Protein AF-A0A819IWT5-F1 (afdb_monomer_lite)

Foldseek 3Di:
DVVPPPDPVVVVLVVVLVVLLVCLLVVNDDLVVLLVVLLVCQVPLVNNLSSLVSNLVRDALVSNLVSLLVNLLVDARDPSNLVNLLVRNQVRCLPPDLVVVVVSLVVLVVSLVVHDPVRQLSSLVSQLSNLLSNLVNQCPPPVRVPPDDLVSLVVSLVSNCVSDPPSDPVDPSNVVSVCVNVPD

Secondary structure (DSSP, 8-state):
--TT----HHHHHHHHHHHHHHHHHTT-S-HHHHHHHHHHHTT-HHHHHHHHHHHHHHS-HHHHHHHHHHHHHSS---HHHHHHHHHHHHHHHTT--HHHHHHHHHHHHHHHHHS-TTTHHHHHHHHHHHHHHHHHHHHH-TTTTT---HHHHHHHHHHHHHH-TT----SHHHHHHHHHHH--

Organism: NCBI:txid433720

pLDDT: mean 85.42, std 13.1, range [42.56, 98.0]

Sequence (184 aa):
MLSKLNLDHKSFFDCYQGLFTEKIKQKFYEFPHIARLLRSLGSRDDLFGAYFSAYSAYTSPNEVWNMFLYLSSIGDLNEIMQKHLILILPPRIDRISTEDFKQYTKLAKDHLTQISDEKRPPVLKILETVLYAFLNKQLHDDQYSYKFTESDLKEFLNTSLEFSASCTLENSSYLLIIRHLLFK

Structure (mmCIF, N/CA/C/O backbone):
data_AF-A0A819IWT5-F1
#
_entry.id   AF-A0A819IWT5-F1
#
loop_
_atom_site.group_PDB
_atom_site.id
_atom_site.type_symbol
_atom_site.label_atom_id
_atom_site.label_alt_id
_atom_site.label_comp_id
_atom_site.label_asym_id
_atom_site.label_entity_id
_atom_site.label_seq_id
_atom_site.pdbx_PDB_ins_code
_atom_site.Cartn_x
_atom_site.Cartn_y
_atom_site.Cartn_z
_atom_site.occupancy
_atom_site.B_iso_or_equiv
_atom_site.auth_seq_id
_atom_site.auth_comp_id
_atom_site.auth_asym_id
_atom_site.auth_atom_id
_atom_site.pdbx_PDB_model_num
ATOM 1 N N . MET A 1 1 ? 33.290 3.537 -26.396 1.00 42.56 1 MET A N 1
ATOM 2 C CA . MET A 1 1 ? 32.479 4.284 -27.388 1.00 42.56 1 MET A CA 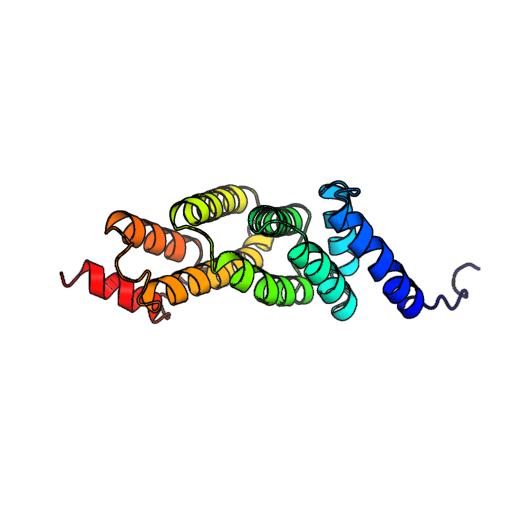1
ATOM 3 C C . MET A 1 1 ? 30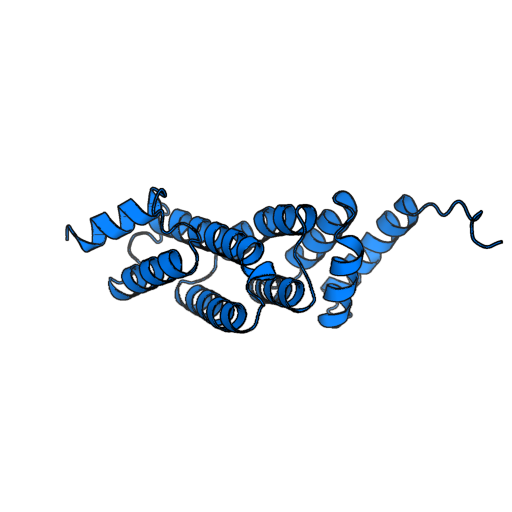.965 4.010 -27.287 1.00 42.56 1 MET A C 1
ATOM 5 O O . MET A 1 1 ? 30.248 4.322 -28.223 1.00 42.56 1 MET A O 1
ATOM 9 N N . LEU A 1 2 ? 30.438 3.514 -26.156 1.00 43.88 2 LEU A N 1
ATOM 10 C CA . LEU A 1 2 ? 28.984 3.325 -25.961 1.00 43.88 2 LEU A CA 1
ATOM 11 C C . LEU A 1 2 ? 28.260 4.588 -25.445 1.00 43.88 2 LEU A C 1
ATOM 13 O O . LEU A 1 2 ? 27.039 4.649 -25.459 1.00 43.88 2 LEU A O 1
ATOM 17 N N . SER A 1 3 ? 29.002 5.624 -25.044 1.00 51.28 3 SER A N 1
ATOM 18 C CA . SER A 1 3 ? 28.492 6.877 -24.461 1.00 51.28 3 SER A CA 1
ATOM 19 C C . SER A 1 3 ? 27.905 7.881 -25.469 1.00 51.28 3 SER A C 1
ATOM 21 O O . SER A 1 3 ? 27.656 9.027 -25.110 1.00 51.28 3 SER A O 1
ATOM 23 N N . LYS A 1 4 ? 27.710 7.482 -26.733 1.00 52.09 4 LYS A N 1
ATOM 24 C CA . LYS A 1 4 ? 27.197 8.343 -27.820 1.00 52.09 4 LYS A CA 1
ATOM 25 C C . LYS A 1 4 ? 25.984 7.769 -28.558 1.00 52.09 4 LYS A C 1
ATOM 27 O O . LYS A 1 4 ? 25.609 8.292 -29.602 1.00 52.09 4 LYS A O 1
ATOM 32 N N . LEU A 1 5 ? 25.357 6.715 -28.041 1.00 59.03 5 LEU A N 1
ATOM 33 C CA . LEU A 1 5 ? 24.026 6.347 -28.512 1.00 59.03 5 LEU A CA 1
ATOM 34 C C . LEU A 1 5 ? 23.036 7.298 -27.842 1.00 59.03 5 LEU A C 1
ATOM 36 O O . LEU A 1 5 ? 22.797 7.203 -26.641 1.00 59.03 5 LEU A O 1
ATOM 40 N N . ASN A 1 6 ? 22.513 8.249 -28.615 1.00 65.69 6 ASN A N 1
ATOM 41 C CA . ASN A 1 6 ? 21.418 9.113 -28.188 1.00 65.69 6 ASN A CA 1
ATOM 42 C C . ASN A 1 6 ? 20.139 8.259 -28.160 1.00 65.69 6 ASN A C 1
ATOM 44 O O . ASN A 1 6 ? 19.361 8.251 -29.111 1.00 65.69 6 ASN A O 1
ATOM 48 N N . LEU A 1 7 ? 20.017 7.415 -27.134 1.00 71.75 7 LEU A N 1
ATOM 49 C CA . LEU A 1 7 ? 18.891 6.509 -26.967 1.00 71.75 7 LEU A CA 1
ATOM 50 C C . LEU A 1 7 ? 17.684 7.327 -26.522 1.00 71.75 7 LEU A C 1
ATOM 52 O O . LEU A 1 7 ? 17.698 7.951 -25.460 1.00 71.75 7 LEU A O 1
ATOM 56 N N . ASP A 1 8 ? 16.633 7.304 -27.335 1.00 83.25 8 ASP A N 1
ATOM 57 C CA . ASP A 1 8 ? 15.349 7.888 -26.973 1.00 83.25 8 ASP A CA 1
ATOM 58 C C . ASP A 1 8 ? 14.655 7.002 -25.929 1.00 83.25 8 ASP A C 1
ATOM 60 O O . ASP A 1 8 ? 13.820 6.143 -26.225 1.00 83.25 8 ASP A O 1
ATOM 64 N N . HIS A 1 9 ? 15.066 7.185 -24.675 1.00 81.00 9 HIS A N 1
ATOM 65 C CA . HIS A 1 9 ? 14.536 6.446 -23.537 1.00 81.00 9 HIS A CA 1
ATOM 66 C C . HIS A 1 9 ? 13.039 6.674 -23.351 1.00 81.00 9 HIS A C 1
ATOM 68 O O . HIS A 1 9 ? 12.338 5.749 -22.952 1.00 81.00 9 HIS A O 1
ATOM 74 N N . LYS A 1 10 ? 12.549 7.880 -23.651 1.00 81.94 10 LYS A N 1
ATOM 75 C CA . LYS A 1 10 ? 11.139 8.213 -23.484 1.00 81.94 10 LYS A CA 1
ATOM 76 C C . LYS A 1 10 ? 10.290 7.388 -24.444 1.00 81.94 10 LYS A C 1
ATOM 78 O O . LYS A 1 10 ? 9.446 6.624 -23.991 1.00 81.94 10 LYS A O 1
ATOM 83 N N . SER A 1 11 ? 10.603 7.437 -25.739 1.00 84.00 11 SER A N 1
ATOM 84 C CA . SER A 1 11 ? 9.878 6.654 -26.744 1.00 84.00 11 SER A CA 1
ATOM 85 C C . SER A 1 11 ? 9.969 5.147 -26.486 1.00 84.00 11 SER A C 1
ATOM 87 O O . SER A 1 11 ? 8.997 4.428 -26.712 1.00 84.00 11 SER A O 1
ATOM 89 N N . PHE A 1 12 ? 11.101 4.654 -25.966 1.00 87.94 12 PHE A N 1
ATOM 90 C CA . PHE A 1 12 ? 11.225 3.251 -25.564 1.00 87.94 12 PHE A CA 1
ATOM 91 C C . PHE A 1 12 ? 10.241 2.880 -24.448 1.00 87.94 12 PHE A C 1
ATOM 93 O O . PHE A 1 12 ? 9.521 1.890 -24.583 1.00 87.94 12 PHE A O 1
ATOM 100 N N . PHE A 1 13 ? 10.201 3.648 -23.355 1.00 88.44 13 PHE A N 1
ATOM 101 C CA . PHE A 1 13 ? 9.322 3.342 -22.225 1.00 88.44 13 PHE A CA 1
ATOM 102 C C . PHE A 1 13 ? 7.847 3.560 -22.565 1.00 88.44 13 PHE A C 1
ATOM 104 O O . PHE A 1 13 ? 7.030 2.728 -22.186 1.00 88.44 13 PHE A O 1
ATOM 111 N N . ASP A 1 14 ? 7.513 4.576 -23.360 1.00 84.69 14 ASP A N 1
ATOM 112 C CA . ASP A 1 14 ? 6.143 4.795 -23.836 1.00 84.69 14 ASP A CA 1
ATOM 113 C C . ASP A 1 14 ? 5.652 3.587 -24.662 1.00 84.69 14 ASP A C 1
ATOM 115 O O . ASP A 1 14 ? 4.564 3.057 -24.425 1.00 84.69 14 ASP A O 1
ATOM 119 N N . CYS A 1 15 ? 6.487 3.063 -25.571 1.00 85.62 15 CYS A N 1
ATOM 120 C CA . CYS A 1 15 ? 6.174 1.841 -26.322 1.00 85.62 15 CYS A CA 1
ATOM 121 C C . CYS A 1 15 ? 6.106 0.601 -25.415 1.00 85.62 15 CYS A C 1
ATOM 123 O O . CYS A 1 15 ? 5.199 -0.228 -25.533 1.00 85.62 15 CYS A O 1
ATOM 125 N N . TYR A 1 16 ? 7.069 0.453 -24.501 1.00 90.00 16 TYR A N 1
ATOM 126 C CA . TYR A 1 16 ? 7.159 -0.713 -23.625 1.00 90.00 16 TYR A CA 1
ATOM 127 C C . TYR A 1 16 ? 6.026 -0.755 -22.595 1.00 90.00 16 TYR A C 1
ATOM 129 O O . TYR A 1 16 ? 5.627 -1.840 -22.178 1.00 90.00 16 TYR A O 1
ATOM 137 N N . GLN A 1 17 ? 5.470 0.389 -22.190 1.00 88.75 17 GLN A N 1
ATOM 138 C CA . GLN A 1 17 ? 4.370 0.461 -21.227 1.00 88.75 17 GLN A CA 1
ATOM 139 C C . GLN A 1 17 ? 3.128 -0.297 -21.716 1.00 88.75 17 GLN A C 1
ATOM 141 O O . GLN A 1 17 ? 2.467 -0.967 -20.914 1.00 88.75 17 GLN A O 1
ATOM 146 N N . GLY A 1 18 ? 2.831 -0.242 -23.020 1.00 88.88 18 GLY A N 1
ATOM 147 C CA . GLY A 1 18 ? 1.740 -1.008 -23.629 1.00 88.88 18 GLY A CA 1
ATOM 148 C C . GLY A 1 18 ? 1.943 -2.513 -23.452 1.00 88.88 18 GLY A C 1
ATOM 149 O O . GLY A 1 18 ? 1.098 -3.192 -22.866 1.00 88.88 18 GLY A O 1
ATOM 150 N N . LEU A 1 19 ? 3.117 -3.012 -23.851 1.00 91.50 19 LEU A N 1
ATOM 151 C CA . LEU A 1 19 ? 3.481 -4.422 -23.695 1.00 91.50 19 LEU A CA 1
ATOM 152 C C . LEU A 1 19 ? 3.492 -4.848 -22.222 1.00 91.50 19 LEU A C 1
ATOM 154 O O . LEU A 1 19 ? 2.943 -5.891 -21.875 1.00 91.50 19 LEU A O 1
ATOM 158 N N . PHE A 1 20 ? 4.077 -4.033 -21.342 1.00 93.81 20 PHE A N 1
ATOM 159 C CA . PHE A 1 20 ? 4.090 -4.286 -19.904 1.00 93.81 20 PHE A CA 1
ATOM 160 C C . PHE A 1 20 ? 2.667 -4.457 -19.368 1.00 93.81 20 PHE A C 1
ATOM 162 O O . PHE A 1 20 ? 2.370 -5.443 -18.697 1.00 93.81 20 PHE A O 1
ATOM 169 N N . THR A 1 21 ? 1.768 -3.542 -19.727 1.00 93.00 21 THR A N 1
ATOM 170 C CA . THR A 1 21 ? 0.365 -3.568 -19.309 1.00 93.00 21 THR A CA 1
ATOM 171 C C . THR A 1 21 ? -0.349 -4.839 -19.767 1.00 93.00 21 THR A C 1
ATOM 173 O O . THR A 1 21 ? -1.036 -5.487 -18.974 1.00 93.00 21 THR A O 1
ATOM 176 N N . GLU A 1 22 ? -0.177 -5.234 -21.028 1.00 93.94 22 GLU A N 1
ATOM 177 C CA . GLU A 1 22 ? -0.739 -6.482 -21.554 1.00 93.94 22 GLU A CA 1
ATOM 178 C C . GLU A 1 22 ? -0.211 -7.710 -20.809 1.00 93.94 22 GLU A C 1
ATOM 180 O O . GLU A 1 22 ? -0.969 -8.621 -20.471 1.00 93.94 22 GLU A O 1
ATOM 185 N N . LYS A 1 23 ? 1.087 -7.726 -20.504 1.00 93.00 23 LYS A N 1
ATOM 186 C CA . LYS A 1 23 ? 1.740 -8.848 -19.828 1.00 93.00 23 LYS A CA 1
ATOM 187 C C . LYS A 1 23 ? 1.382 -8.944 -18.346 1.00 93.00 23 LYS A C 1
ATOM 189 O O . LYS A 1 23 ? 1.254 -10.061 -17.845 1.00 93.00 23 LYS A O 1
ATOM 194 N N 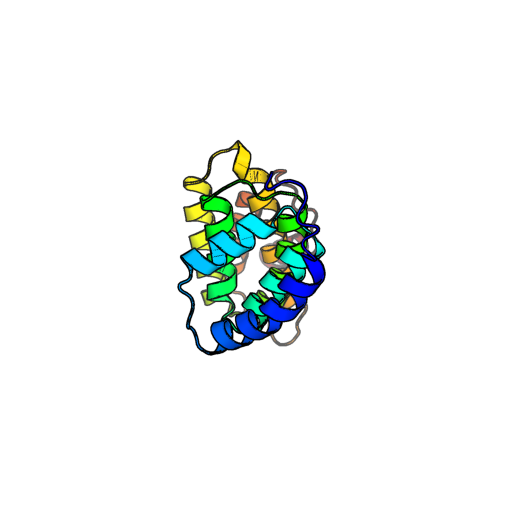. ILE A 1 24 ? 1.127 -7.822 -17.666 1.00 94.19 24 ILE A N 1
ATOM 195 C CA . ILE A 1 24 ? 0.542 -7.823 -16.316 1.00 94.19 24 ILE A CA 1
ATOM 196 C C . ILE A 1 24 ? -0.855 -8.451 -16.336 1.00 94.19 24 ILE A C 1
ATOM 198 O O . ILE A 1 24 ? -1.121 -9.346 -15.538 1.00 94.19 24 ILE A O 1
ATOM 202 N N . LYS A 1 25 ? -1.723 -8.064 -17.283 1.00 92.56 25 LYS A N 1
ATOM 203 C CA . LYS A 1 25 ? -3.065 -8.668 -17.429 1.00 92.56 25 LYS A CA 1
ATOM 204 C C . LYS A 1 25 ? -3.004 -10.181 -17.641 1.00 92.56 25 LYS A C 1
ATOM 206 O O . LYS A 1 25 ? -3.841 -10.913 -17.124 1.00 92.56 25 LYS A O 1
ATOM 211 N N . GLN A 1 26 ? -2.005 -10.645 -18.390 1.00 93.88 26 GLN A N 1
ATOM 212 C CA . GLN A 1 26 ? -1.763 -12.065 -18.662 1.00 93.88 26 GLN A CA 1
ATOM 213 C C . GLN A 1 26 ? -1.074 -12.805 -17.503 1.00 93.88 26 GLN A C 1
ATOM 215 O O . GLN A 1 26 ? -0.809 -13.996 -17.640 1.00 93.88 26 GLN A O 1
ATOM 220 N N . LYS A 1 27 ? -0.753 -12.126 -16.388 1.00 89.81 27 LYS A N 1
ATOM 221 C CA . LYS A 1 27 ? 0.054 -12.662 -15.275 1.00 89.81 27 LYS A CA 1
ATOM 222 C C . LYS A 1 27 ? 1.365 -13.304 -15.747 1.00 89.81 27 LYS A C 1
ATOM 224 O O . LYS A 1 27 ? 1.818 -14.303 -15.201 1.00 89.81 27 LYS A O 1
ATOM 229 N N . PHE A 1 28 ? 1.956 -12.735 -16.796 1.00 93.75 28 PHE A N 1
ATOM 230 C CA . PHE A 1 28 ? 3.138 -13.296 -17.444 1.00 93.75 28 PHE A CA 1
ATOM 231 C C . PHE A 1 28 ? 4.413 -13.061 -16.628 1.00 93.75 28 PHE A C 1
ATOM 233 O O . PHE A 1 28 ? 5.308 -13.901 -16.612 1.00 93.75 28 PHE A O 1
ATOM 240 N N . TYR A 1 29 ? 4.518 -11.905 -15.970 1.00 90.19 29 TYR A N 1
ATOM 241 C CA . TYR A 1 29 ? 5.681 -11.579 -15.154 1.00 90.19 29 TYR A CA 1
ATOM 242 C C . TYR A 1 29 ? 5.536 -12.125 -13.740 1.00 90.19 29 TYR A C 1
ATOM 244 O O . TYR A 1 29 ? 4.506 -11.950 -13.092 1.00 90.19 29 TYR A O 1
ATOM 252 N N . GLU A 1 30 ? 6.621 -12.695 -13.230 1.00 92.88 30 GLU A N 1
ATOM 253 C CA . GLU A 1 30 ? 6.724 -13.011 -11.812 1.00 92.88 30 GLU A CA 1
ATOM 254 C C . GLU A 1 30 ? 6.839 -11.733 -10.974 1.00 92.88 30 GLU A C 1
ATOM 256 O O . GLU A 1 30 ? 7.466 -10.742 -11.367 1.00 92.88 30 GLU A O 1
ATOM 261 N N . PHE A 1 31 ? 6.282 -11.790 -9.769 1.00 93.31 31 PHE A N 1
ATOM 262 C CA . PHE A 1 31 ? 6.243 -10.677 -8.829 1.00 93.31 31 PHE A CA 1
ATOM 263 C C . PHE A 1 31 ? 7.625 -10.029 -8.558 1.00 93.31 31 PHE A C 1
ATOM 265 O O . PHE A 1 31 ? 7.728 -8.802 -8.668 1.00 93.31 31 PHE A O 1
ATOM 272 N N . PRO A 1 32 ? 8.725 -10.781 -8.316 1.00 94.94 32 PRO A N 1
ATOM 273 C CA . PRO A 1 32 ? 10.043 -10.179 -8.097 1.00 94.94 32 PRO A CA 1
ATOM 274 C C . PRO A 1 32 ? 10.590 -9.422 -9.316 1.00 94.94 32 PRO A C 1
ATOM 276 O O . PRO A 1 32 ? 11.340 -8.458 -9.152 1.00 94.94 32 PRO A O 1
ATOM 279 N N . HIS A 1 33 ? 10.230 -9.830 -10.538 1.00 94.25 33 HIS A N 1
ATOM 280 C CA . HIS A 1 33 ? 10.665 -9.147 -11.760 1.00 94.25 33 HIS A CA 1
ATOM 281 C C . HIS A 1 33 ? 10.012 -7.772 -11.889 1.00 94.25 33 HIS A C 1
ATOM 283 O O . HIS A 1 33 ? 10.691 -6.794 -12.208 1.00 94.25 33 HIS A O 1
ATOM 289 N N . ILE A 1 34 ? 8.723 -7.679 -11.563 1.00 95.94 34 ILE A N 1
ATOM 290 C CA . ILE A 1 34 ? 7.991 -6.409 -11.539 1.00 95.94 34 ILE A CA 1
ATOM 291 C C . ILE A 1 34 ? 8.587 -5.485 -10.475 1.00 95.94 34 ILE A C 1
ATOM 293 O O . ILE A 1 34 ? 8.879 -4.326 -10.762 1.00 95.94 34 ILE A O 1
ATOM 297 N N . ALA A 1 35 ? 8.843 -6.005 -9.273 1.00 96.19 35 ALA A N 1
ATOM 298 C CA . ALA A 1 35 ? 9.433 -5.225 -8.193 1.00 96.19 35 ALA A CA 1
ATOM 299 C C . ALA A 1 35 ? 10.807 -4.647 -8.564 1.00 96.19 35 ALA A C 1
ATOM 301 O O . ALA A 1 35 ? 11.068 -3.469 -8.324 1.00 96.19 35 ALA A O 1
ATOM 302 N N . ARG A 1 36 ? 11.681 -5.445 -9.194 1.00 95.00 36 ARG A N 1
ATOM 303 C CA . ARG A 1 36 ? 12.994 -4.977 -9.670 1.00 95.00 36 ARG A CA 1
ATOM 304 C C . ARG A 1 36 ? 12.864 -3.888 -10.733 1.00 95.00 36 ARG A C 1
ATOM 306 O O . ARG A 1 36 ? 13.605 -2.908 -10.675 1.00 95.00 36 ARG A O 1
ATOM 313 N N . LEU A 1 37 ? 11.917 -4.030 -11.665 1.00 94.75 37 LEU A N 1
ATOM 314 C CA . LEU A 1 37 ? 11.636 -2.993 -12.657 1.00 94.75 37 LEU A CA 1
ATOM 315 C C . LEU A 1 37 ? 11.197 -1.698 -11.967 1.00 94.75 37 LEU A C 1
ATOM 317 O O . LEU A 1 37 ? 11.848 -0.672 -12.148 1.00 94.75 37 LEU A O 1
ATOM 321 N N . LEU A 1 38 ? 10.166 -1.750 -11.120 1.00 96.25 38 LEU A N 1
ATOM 322 C CA . LEU A 1 38 ? 9.675 -0.586 -10.375 1.00 96.25 38 LEU A CA 1
ATOM 323 C C . LEU A 1 38 ? 10.791 0.071 -9.556 1.00 96.25 38 LEU A C 1
ATOM 325 O O . LEU A 1 38 ? 10.946 1.287 -9.583 1.00 96.25 38 LEU A O 1
ATOM 329 N N . ARG A 1 39 ? 11.638 -0.728 -8.901 1.00 94.88 39 ARG A N 1
ATOM 330 C CA . ARG A 1 39 ? 12.808 -0.238 -8.165 1.00 94.88 39 ARG A CA 1
ATOM 331 C C . ARG A 1 39 ? 13.780 0.524 -9.067 1.00 94.88 39 ARG A C 1
ATOM 333 O O . ARG A 1 39 ? 14.218 1.609 -8.699 1.00 94.88 39 ARG A O 1
ATOM 340 N N . SER A 1 40 ? 14.098 -0.017 -10.243 1.00 94.12 40 SER A N 1
ATOM 341 C CA . SER A 1 40 ? 14.999 0.636 -11.205 1.00 94.12 40 SER A CA 1
ATOM 342 C C . SER A 1 40 ? 14.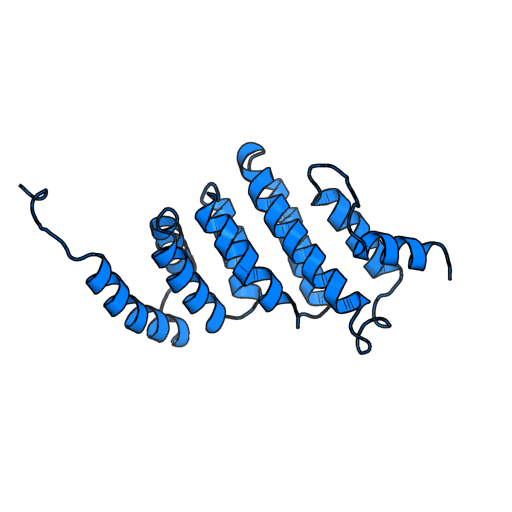437 1.951 -11.757 1.00 94.12 40 SER A C 1
ATOM 344 O O . SER A 1 40 ? 15.200 2.862 -12.070 1.00 94.12 40 SER A O 1
ATOM 346 N N . LEU A 1 41 ? 13.107 2.071 -11.818 1.00 94.12 41 LEU A N 1
ATOM 347 C CA . LEU A 1 41 ? 12.402 3.284 -12.230 1.00 94.12 41 LEU A CA 1
ATOM 348 C C . LEU A 1 41 ? 12.204 4.280 -11.081 1.00 94.12 41 LEU A C 1
ATOM 350 O O . LEU A 1 41 ? 11.786 5.403 -11.332 1.00 94.12 41 LEU A O 1
ATOM 354 N N . GLY A 1 42 ? 12.521 3.915 -9.834 1.00 92.12 42 GLY A N 1
ATOM 355 C CA . GLY A 1 42 ? 12.190 4.697 -8.640 1.00 92.12 42 GLY A CA 1
ATOM 356 C C . GLY A 1 42 ? 12.794 6.104 -8.582 1.00 92.12 42 GLY A C 1
ATOM 357 O O . GLY A 1 42 ? 12.357 6.905 -7.768 1.00 92.12 42 GLY A O 1
ATOM 358 N N . SER A 1 43 ? 13.781 6.439 -9.417 1.00 91.50 43 SER A N 1
ATOM 359 C CA . SER A 1 43 ? 14.346 7.795 -9.537 1.00 91.50 43 SER A CA 1
ATOM 360 C C . SER A 1 43 ? 13.709 8.645 -10.649 1.00 91.50 43 SER A C 1
ATOM 362 O O . SER A 1 43 ? 14.108 9.791 -10.852 1.00 91.50 43 SER A O 1
ATOM 364 N N . ARG A 1 44 ? 12.738 8.096 -11.388 1.00 92.50 44 ARG A N 1
ATOM 365 C CA . ARG A 1 44 ? 12.057 8.719 -12.530 1.00 92.50 44 ARG A CA 1
ATOM 366 C C . ARG A 1 44 ? 10.565 8.845 -12.213 1.00 92.50 44 ARG A C 1
ATOM 368 O O . ARG A 1 44 ? 9.842 7.857 -12.274 1.00 92.50 44 ARG A O 1
ATOM 375 N N . ASP A 1 45 ? 10.127 10.044 -11.830 1.00 92.19 45 ASP A N 1
ATOM 376 C CA . ASP A 1 45 ? 8.766 10.318 -11.326 1.00 92.19 45 ASP A CA 1
ATOM 377 C C . ASP A 1 45 ? 7.664 9.870 -12.297 1.00 92.19 45 ASP A C 1
ATOM 379 O O . ASP A 1 45 ? 6.746 9.144 -11.917 1.00 92.19 45 ASP A O 1
ATOM 383 N N . ASP A 1 46 ? 7.806 10.235 -13.568 1.00 92.00 46 ASP A N 1
ATOM 384 C CA . ASP A 1 46 ? 6.903 9.867 -14.655 1.00 92.00 46 ASP A CA 1
ATOM 385 C C . ASP A 1 46 ? 6.840 8.349 -14.873 1.00 92.00 46 ASP A C 1
ATOM 387 O O . ASP A 1 46 ? 5.754 7.768 -14.906 1.00 92.00 46 ASP A O 1
ATOM 391 N N . LEU A 1 47 ? 7.999 7.692 -14.960 1.00 93.88 47 LEU A N 1
ATOM 392 C CA . LEU A 1 47 ? 8.076 6.259 -15.237 1.00 93.88 47 LEU A CA 1
ATOM 393 C C . LEU A 1 47 ? 7.611 5.415 -14.049 1.00 93.88 47 LEU A C 1
ATOM 395 O O . LEU A 1 47 ? 6.811 4.498 -14.227 1.00 93.88 47 LEU A O 1
ATOM 399 N N . PHE A 1 48 ? 8.062 5.712 -12.829 1.00 95.94 48 PHE A N 1
ATOM 400 C CA . PHE A 1 48 ? 7.606 4.976 -11.650 1.00 95.94 48 PHE A CA 1
ATOM 401 C C . PHE A 1 48 ? 6.087 5.079 -11.504 1.00 95.94 48 PHE A C 1
ATOM 403 O O . PHE A 1 48 ? 5.413 4.057 -11.358 1.00 95.94 48 PHE A O 1
ATOM 410 N N . GLY A 1 49 ? 5.547 6.296 -11.615 1.00 95.38 49 GLY A N 1
ATOM 411 C CA . GLY A 1 49 ? 4.113 6.544 -11.528 1.00 95.38 49 GLY A CA 1
ATOM 412 C C . GLY A 1 49 ? 3.318 5.786 -12.584 1.00 95.38 49 GLY A C 1
ATOM 413 O O . GLY A 1 49 ? 2.357 5.090 -12.250 1.00 95.38 49 GLY A O 1
ATOM 414 N N . ALA A 1 50 ? 3.738 5.861 -13.848 1.00 94.38 50 ALA A N 1
ATOM 415 C CA . ALA A 1 50 ? 3.062 5.204 -14.962 1.00 94.38 50 ALA A CA 1
ATOM 416 C C . ALA A 1 50 ? 3.036 3.672 -14.815 1.00 94.38 50 ALA A C 1
ATOM 418 O O . ALA A 1 50 ? 1.981 3.045 -14.955 1.00 94.38 50 ALA A O 1
ATOM 419 N N . TYR A 1 51 ? 4.177 3.060 -14.486 1.00 96.38 51 TYR A N 1
ATOM 420 C CA . TYR A 1 51 ? 4.292 1.604 -14.376 1.00 96.38 51 TYR A CA 1
ATOM 421 C C . TYR A 1 51 ? 3.633 1.060 -13.109 1.00 96.38 51 TYR A C 1
ATOM 423 O O . TYR A 1 51 ? 2.970 0.022 -13.166 1.00 96.38 51 TYR A O 1
ATOM 431 N N . PHE A 1 52 ? 3.757 1.755 -11.975 1.00 97.00 52 PHE A N 1
ATOM 432 C CA . PHE A 1 52 ? 3.101 1.322 -10.745 1.00 97.00 52 PHE A CA 1
ATOM 433 C C . PHE A 1 52 ? 1.577 1.490 -10.823 1.00 97.00 52 PHE A C 1
ATOM 435 O O . PHE A 1 52 ? 0.843 0.604 -10.383 1.00 97.00 52 PHE A O 1
ATOM 442 N N . SER A 1 53 ? 1.087 2.550 -11.478 1.00 96.00 53 SER A N 1
ATOM 443 C CA . SER A 1 53 ? -0.344 2.715 -11.773 1.00 96.00 53 SER A CA 1
ATOM 444 C C . SER A 1 53 ? -0.871 1.590 -12.662 1.00 96.00 53 SER A C 1
ATOM 446 O O . SER A 1 53 ? -1.911 1.007 -12.360 1.00 96.00 53 SER A O 1
ATOM 448 N N . ALA A 1 54 ? -0.138 1.238 -13.727 1.00 95.06 54 ALA A N 1
ATOM 449 C CA . ALA A 1 54 ? -0.505 0.126 -14.599 1.00 95.06 54 ALA A CA 1
ATOM 450 C C . ALA A 1 54 ? -0.547 -1.202 -13.828 1.00 95.06 54 ALA A C 1
ATOM 452 O O . ALA A 1 54 ? -1.528 -1.934 -13.924 1.00 95.06 54 ALA A O 1
ATOM 453 N N . TYR A 1 55 ? 0.468 -1.491 -13.008 1.00 96.31 55 TYR A N 1
ATOM 454 C CA . TYR A 1 55 ? 0.469 -2.671 -12.141 1.00 96.31 55 TYR A CA 1
ATOM 455 C C . TYR A 1 55 ? -0.752 -2.696 -11.208 1.00 96.31 55 TYR A C 1
ATOM 457 O O . TYR A 1 55 ? -1.474 -3.691 -11.153 1.00 96.31 55 TYR A O 1
ATOM 465 N N . SER A 1 56 ? -1.028 -1.586 -10.521 1.00 96.00 56 SER A N 1
ATOM 466 C CA . SER A 1 56 ? -2.132 -1.473 -9.563 1.00 96.00 56 SER A CA 1
ATOM 467 C C . SER A 1 56 ? -3.514 -1.632 -10.204 1.00 96.00 56 SER A C 1
ATOM 469 O O . SER A 1 56 ? -4.399 -2.270 -9.631 1.00 96.00 56 SER A O 1
ATOM 471 N N . ALA A 1 57 ? -3.701 -1.113 -11.420 1.00 94.69 57 ALA A N 1
ATOM 472 C CA . ALA A 1 57 ? -4.969 -1.192 -12.142 1.00 94.69 57 ALA A CA 1
ATOM 473 C C . ALA A 1 57 ? -5.382 -2.631 -12.498 1.00 94.69 57 ALA A C 1
ATOM 475 O O . ALA A 1 57 ? -6.576 -2.915 -12.599 1.00 94.69 57 ALA A O 1
ATOM 476 N N . TYR A 1 58 ? -4.415 -3.536 -12.674 1.00 94.19 58 TYR A N 1
ATOM 477 C CA . TYR A 1 58 ? -4.652 -4.894 -13.179 1.00 94.19 58 TYR A CA 1
ATOM 478 C C . TYR A 1 58 ? -4.325 -6.006 -12.180 1.00 94.19 58 TYR A C 1
ATOM 480 O O . TYR A 1 58 ? -4.371 -7.181 -12.537 1.00 94.19 58 TYR A O 1
ATOM 488 N N . THR A 1 59 ? -4.027 -5.653 -10.933 1.00 94.12 59 THR A N 1
ATOM 489 C CA . THR A 1 59 ? -3.785 -6.608 -9.844 1.00 94.12 59 THR A CA 1
ATOM 490 C C . THR A 1 59 ? -4.832 -6.462 -8.749 1.00 94.12 59 THR A C 1
ATOM 492 O O . THR A 1 59 ? -5.679 -5.570 -8.791 1.00 94.12 59 THR A O 1
ATOM 495 N N . SER A 1 60 ? -4.837 -7.373 -7.781 1.00 93.75 60 SER A N 1
ATOM 496 C CA . SER A 1 60 ? -5.679 -7.286 -6.585 1.00 93.75 60 SER A CA 1
ATOM 497 C C . SER A 1 60 ? -5.121 -6.269 -5.577 1.00 93.75 60 SER A C 1
ATOM 499 O O . SER A 1 60 ? -3.922 -5.995 -5.580 1.00 93.75 60 SER A O 1
ATOM 501 N N . PRO A 1 61 ? -5.940 -5.703 -4.670 1.00 94.38 61 PRO A N 1
ATOM 502 C CA . PRO A 1 61 ? -5.422 -4.840 -3.607 1.00 94.38 61 PRO A CA 1
ATOM 503 C C . PRO A 1 61 ? -4.330 -5.506 -2.755 1.00 94.38 61 PRO A C 1
ATOM 505 O O . PRO A 1 61 ? -3.361 -4.846 -2.391 1.00 94.38 61 PRO A O 1
ATOM 508 N N . ASN A 1 62 ? -4.438 -6.818 -2.519 1.00 95.19 62 ASN A N 1
ATOM 509 C CA . ASN A 1 62 ? -3.442 -7.599 -1.782 1.00 95.19 62 ASN A CA 1
ATOM 510 C C . ASN A 1 62 ? -2.094 -7.642 -2.516 1.00 95.19 62 ASN A C 1
ATOM 512 O O . ASN A 1 62 ? -1.040 -7.477 -1.913 1.00 95.19 62 ASN A O 1
ATOM 516 N N . GLU A 1 63 ? -2.101 -7.811 -3.838 1.00 95.25 63 GLU A N 1
ATOM 517 C CA . GLU A 1 63 ? -0.877 -7.777 -4.649 1.00 95.25 63 GLU A CA 1
ATOM 518 C C . GLU A 1 63 ? -0.209 -6.395 -4.660 1.00 95.25 63 GLU A C 1
ATOM 520 O O . GLU A 1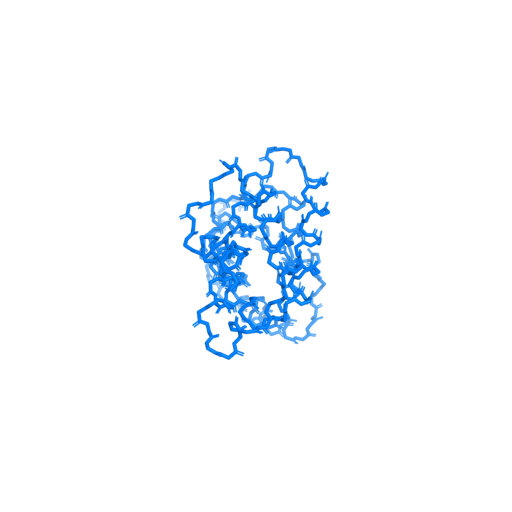 63 ? 1.019 -6.313 -4.712 1.00 95.25 63 GLU A O 1
ATOM 525 N N . VAL A 1 64 ? -0.986 -5.309 -4.589 1.00 96.69 64 VAL A N 1
ATOM 526 C CA . VAL A 1 64 ? -0.443 -3.943 -4.475 1.00 96.69 64 VAL A CA 1
ATOM 527 C C . VAL A 1 64 ? 0.149 -3.707 -3.084 1.00 96.69 64 VAL A C 1
ATOM 529 O O . VAL A 1 64 ? 1.251 -3.169 -2.979 1.00 96.69 64 VAL A O 1
ATOM 532 N N . TRP A 1 65 ? -0.532 -4.169 -2.032 1.00 97.19 65 TRP A N 1
ATOM 533 C CA . TRP A 1 65 ? -0.035 -4.117 -0.655 1.00 97.19 65 TRP A CA 1
ATOM 534 C C . TRP A 1 65 ? 1.279 -4.886 -0.489 1.00 97.19 65 TRP A C 1
ATOM 536 O O . TRP A 1 65 ? 2.270 -4.345 0.000 1.00 97.19 65 TRP A O 1
ATOM 546 N N . ASN A 1 66 ? 1.329 -6.120 -0.991 1.00 96.88 66 ASN A N 1
ATOM 547 C CA . ASN A 1 66 ? 2.540 -6.934 -0.949 1.00 96.88 66 ASN A CA 1
ATOM 548 C C . ASN A 1 66 ? 3.667 -6.320 -1.784 1.00 96.88 66 ASN A C 1
ATOM 550 O O . ASN A 1 66 ? 4.824 -6.386 -1.377 1.00 96.88 66 ASN A O 1
ATOM 554 N N . MET A 1 67 ? 3.359 -5.692 -2.927 1.00 97.69 67 MET A N 1
ATOM 555 C CA . MET A 1 67 ? 4.362 -4.978 -3.728 1.00 97.69 67 MET A CA 1
ATOM 556 C C . MET A 1 67 ? 4.982 -3.824 -2.941 1.00 97.69 67 MET A C 1
ATOM 558 O O . MET A 1 67 ? 6.198 -3.660 -2.968 1.00 97.69 67 MET A O 1
ATOM 562 N N . PHE A 1 68 ? 4.177 -3.061 -2.202 1.00 97.44 68 PHE A N 1
ATOM 563 C CA . PHE A 1 68 ? 4.676 -2.021 -1.307 1.00 97.44 68 PHE A CA 1
ATOM 564 C C . PHE A 1 68 ? 5.653 -2.581 -0.259 1.00 97.44 68 PHE A C 1
ATOM 566 O O . PHE A 1 68 ? 6.796 -2.124 -0.213 1.00 97.44 68 PHE A O 1
ATOM 573 N N . LEU A 1 69 ? 5.243 -3.595 0.511 1.00 97.00 69 LEU A N 1
ATOM 574 C CA . LEU A 1 69 ? 6.091 -4.202 1.550 1.00 97.00 69 LEU A CA 1
ATOM 575 C C . LEU A 1 69 ? 7.364 -4.838 0.968 1.00 97.00 69 LEU A C 1
ATOM 577 O O . LEU A 1 69 ? 8.433 -4.833 1.580 1.00 97.00 69 LEU A O 1
ATOM 581 N N . TYR A 1 70 ? 7.275 -5.389 -0.241 1.00 96.94 70 TYR A N 1
ATOM 582 C CA . TYR A 1 70 ? 8.434 -5.950 -0.920 1.00 96.94 70 TYR A CA 1
ATOM 583 C C . TYR A 1 70 ? 9.393 -4.860 -1.418 1.00 96.94 70 TYR A C 1
ATOM 585 O O . TYR A 1 70 ? 10.607 -5.004 -1.304 1.00 96.94 70 TYR A O 1
ATOM 593 N N . LEU A 1 71 ? 8.885 -3.741 -1.942 1.00 96.50 71 LEU A N 1
ATOM 594 C CA . LEU A 1 71 ? 9.726 -2.623 -2.378 1.00 96.50 71 LEU A CA 1
ATOM 595 C C . LEU A 1 71 ? 10.513 -1.996 -1.219 1.00 96.50 71 LEU A C 1
ATOM 597 O O . LEU A 1 71 ? 11.653 -1.584 -1.447 1.00 96.50 71 LEU A O 1
ATOM 601 N N . SER A 1 72 ? 9.936 -1.945 -0.012 1.00 95.12 72 SER A N 1
ATOM 602 C CA . SER A 1 72 ? 10.620 -1.485 1.204 1.00 95.12 72 SER A CA 1
ATOM 603 C C . SER A 1 72 ? 11.609 -2.504 1.770 1.00 95.12 72 SER A C 1
ATOM 605 O O . SER A 1 72 ? 12.611 -2.104 2.366 1.00 95.12 72 SER A O 1
ATOM 607 N N . SER A 1 73 ? 11.394 -3.810 1.564 1.00 93.31 73 SER A N 1
ATOM 608 C CA . SER A 1 73 ? 12.353 -4.832 2.011 1.00 93.31 73 SER A CA 1
ATOM 609 C C . SER A 1 73 ? 13.639 -4.812 1.180 1.00 93.31 73 SER A C 1
ATOM 611 O O . SER A 1 73 ? 14.742 -4.876 1.727 1.00 93.31 73 SER A O 1
ATOM 613 N N . ILE A 1 74 ? 13.519 -4.648 -0.141 1.00 91.38 74 ILE A N 1
ATOM 614 C CA . ILE A 1 74 ? 14.669 -4.700 -1.055 1.00 91.38 74 ILE A CA 1
ATOM 615 C C . ILE A 1 74 ? 15.453 -3.380 -1.147 1.00 91.38 74 ILE A C 1
ATOM 617 O O . ILE A 1 74 ? 16.524 -3.355 -1.752 1.00 91.38 74 ILE A O 1
ATOM 621 N N . GLY A 1 75 ? 14.964 -2.281 -0.559 1.00 87.88 75 GLY A N 1
ATOM 622 C CA . GLY A 1 75 ? 15.731 -1.041 -0.420 1.00 87.88 75 GLY A CA 1
ATOM 623 C C . GLY A 1 75 ? 14.914 0.178 0.020 1.00 87.88 75 GLY A C 1
ATOM 624 O O . GLY A 1 75 ? 13.694 0.132 0.117 1.00 87.88 75 GLY A O 1
ATOM 625 N N . ASP A 1 76 ? 15.598 1.304 0.226 1.00 90.25 76 ASP A N 1
ATOM 626 C CA . ASP A 1 76 ? 15.009 2.550 0.739 1.00 90.25 76 ASP A CA 1
ATOM 627 C C . ASP A 1 76 ? 13.942 3.125 -0.194 1.00 90.25 76 ASP A C 1
ATOM 629 O O . ASP A 1 76 ? 14.158 3.230 -1.404 1.00 90.25 76 ASP A O 1
ATOM 633 N N . LEU A 1 77 ? 12.795 3.521 0.349 1.00 94.50 77 LEU A N 1
ATOM 634 C CA . LEU A 1 77 ? 11.757 4.207 -0.416 1.00 94.50 77 LEU A CA 1
ATOM 635 C C . LEU A 1 77 ? 12.105 5.693 -0.518 1.00 94.50 77 LEU A C 1
ATOM 637 O O . LEU A 1 77 ? 11.944 6.441 0.445 1.00 94.50 77 LEU A O 1
ATOM 641 N N . ASN A 1 78 ? 12.572 6.135 -1.684 1.00 94.88 78 ASN A N 1
ATOM 642 C CA . ASN A 1 78 ? 12.824 7.556 -1.925 1.00 94.88 78 ASN A CA 1
ATOM 643 C C . ASN A 1 78 ? 11.510 8.358 -2.049 1.00 94.88 78 ASN A C 1
ATOM 645 O O . ASN A 1 78 ? 10.415 7.792 -2.088 1.00 94.88 78 ASN A O 1
ATOM 649 N N . GLU A 1 79 ? 11.617 9.683 -2.138 1.00 95.88 79 GLU A N 1
ATOM 650 C CA . GLU A 1 79 ? 10.460 10.588 -2.182 1.00 95.88 79 GLU A CA 1
ATOM 651 C C . GLU A 1 79 ? 9.508 10.322 -3.358 1.00 95.88 79 GLU A C 1
ATOM 653 O O . GLU A 1 79 ? 8.290 10.377 -3.186 1.00 95.88 79 GLU A O 1
ATOM 658 N N . ILE A 1 80 ? 10.042 9.976 -4.535 1.00 96.56 80 ILE A N 1
ATOM 659 C CA . ILE A 1 80 ? 9.245 9.654 -5.729 1.00 96.56 80 ILE A CA 1
ATOM 660 C C . ILE A 1 80 ? 8.408 8.397 -5.481 1.00 96.56 80 ILE A C 1
ATOM 662 O O . ILE A 1 80 ? 7.200 8.389 -5.724 1.00 96.56 80 ILE A O 1
ATOM 666 N N . MET A 1 81 ? 9.037 7.339 -4.966 1.00 97.44 81 MET A N 1
ATOM 667 C CA . MET A 1 81 ? 8.341 6.094 -4.652 1.00 97.44 81 MET A CA 1
ATOM 668 C C . MET A 1 81 ? 7.270 6.329 -3.586 1.00 97.44 81 MET A C 1
ATOM 670 O O . MET A 1 81 ? 6.133 5.900 -3.766 1.00 97.44 81 MET A O 1
ATOM 674 N N . GLN A 1 82 ? 7.604 7.054 -2.512 1.00 96.75 82 GLN A N 1
ATOM 675 C CA . GLN A 1 82 ? 6.657 7.399 -1.448 1.00 96.75 82 GLN A CA 1
ATOM 676 C C . GLN A 1 82 ? 5.443 8.162 -1.988 1.00 96.75 82 GLN A C 1
ATOM 678 O O . GLN A 1 82 ? 4.312 7.789 -1.685 1.00 96.75 82 GLN A O 1
ATOM 683 N N . LYS A 1 83 ? 5.661 9.191 -2.818 1.00 97.06 83 LYS A N 1
ATOM 684 C CA . LYS A 1 83 ? 4.600 9.996 -3.445 1.00 97.06 83 LYS A CA 1
ATOM 685 C C . LYS A 1 83 ? 3.586 9.118 -4.180 1.00 97.06 83 LYS A C 1
ATOM 687 O O . LYS A 1 83 ? 2.386 9.241 -3.950 1.00 97.06 83 LYS A O 1
ATOM 692 N N . HIS A 1 84 ? 4.056 8.216 -5.040 1.00 98.00 84 HIS A N 1
ATOM 693 C CA . HIS A 1 84 ? 3.175 7.352 -5.835 1.00 98.00 84 HIS A CA 1
ATOM 694 C C . HIS A 1 84 ? 2.549 6.217 -5.023 1.00 98.00 84 HIS A C 1
ATOM 696 O O . HIS A 1 84 ? 1.396 5.869 -5.259 1.00 98.00 84 HIS A O 1
ATOM 702 N N . LEU A 1 85 ? 3.260 5.668 -4.034 1.00 97.25 85 LEU A N 1
ATOM 703 C CA . LEU A 1 85 ? 2.697 4.691 -3.095 1.00 97.25 85 LEU A CA 1
ATOM 704 C C . LEU A 1 85 ? 1.538 5.299 -2.295 1.00 97.25 85 LEU A C 1
ATOM 706 O O . LEU A 1 85 ? 0.475 4.688 -2.211 1.00 97.25 85 LEU A O 1
ATOM 710 N N . ILE A 1 86 ? 1.710 6.523 -1.788 1.00 95.56 86 ILE A N 1
ATOM 711 C CA . ILE A 1 86 ? 0.665 7.283 -1.085 1.00 95.56 86 ILE A CA 1
ATOM 712 C C . ILE A 1 86 ? -0.504 7.629 -2.011 1.00 95.56 86 ILE A C 1
ATOM 714 O O . ILE A 1 86 ? -1.645 7.640 -1.568 1.00 95.56 86 ILE A O 1
ATOM 718 N N . LEU A 1 87 ? -0.254 7.888 -3.295 1.00 95.81 87 LEU A N 1
ATOM 719 C CA . LEU A 1 87 ? -1.322 8.153 -4.259 1.00 95.81 87 LEU A CA 1
ATOM 720 C C . LEU A 1 87 ? -2.157 6.895 -4.558 1.00 95.81 87 LEU A C 1
ATOM 722 O O . LEU A 1 87 ? -3.369 6.980 -4.738 1.00 95.81 87 LEU A O 1
ATOM 726 N N . ILE A 1 88 ? -1.505 5.733 -4.650 1.00 96.50 88 ILE A N 1
ATOM 727 C CA . ILE A 1 88 ? -2.110 4.516 -5.204 1.00 96.50 88 ILE A CA 1
ATOM 728 C C . ILE A 1 88 ? -2.668 3.585 -4.131 1.00 96.50 88 ILE A C 1
ATOM 730 O O . ILE A 1 88 ? -3.706 2.976 -4.363 1.00 96.50 88 ILE A O 1
ATOM 734 N N . LEU A 1 89 ? -2.018 3.428 -2.977 1.00 95.69 89 LEU A N 1
ATOM 735 C CA . LEU A 1 89 ? -2.467 2.471 -1.960 1.00 95.69 89 LEU A CA 1
ATOM 736 C C . LEU A 1 89 ? -3.830 2.830 -1.339 1.00 95.69 89 LEU A C 1
ATOM 738 O O . LEU A 1 89 ? -4.672 1.933 -1.272 1.00 95.69 89 LEU A O 1
ATOM 742 N N . PRO A 1 90 ? -4.109 4.088 -0.936 1.00 93.50 90 PRO A N 1
ATOM 743 C CA . PRO A 1 90 ? -5.371 4.430 -0.283 1.00 93.50 90 PRO A CA 1
ATOM 744 C C . PRO A 1 90 ? -6.617 4.110 -1.127 1.00 93.50 90 PRO A C 1
ATOM 746 O O . PRO A 1 90 ? -7.445 3.333 -0.665 1.00 93.50 90 PRO A O 1
ATOM 749 N N . PRO A 1 91 ? -6.734 4.523 -2.406 1.00 92.19 91 PRO A N 1
ATOM 750 C CA . PRO A 1 91 ? -7.914 4.178 -3.210 1.00 92.19 91 PRO A CA 1
ATOM 751 C C . PRO A 1 91 ? -8.119 2.668 -3.404 1.00 92.19 91 PRO A C 1
ATOM 753 O O . PRO A 1 91 ? -9.217 2.196 -3.702 1.00 92.19 91 PRO A O 1
ATOM 756 N N . ARG A 1 92 ? -7.044 1.881 -3.277 1.00 91.69 92 ARG A N 1
ATOM 757 C CA . ARG A 1 92 ? -7.077 0.424 -3.454 1.00 91.69 92 ARG A CA 1
ATOM 758 C C . ARG A 1 92 ? -7.594 -0.300 -2.223 1.00 91.69 92 ARG A C 1
ATOM 760 O O . ARG A 1 92 ? -8.119 -1.403 -2.370 1.00 91.69 92 ARG A O 1
ATOM 767 N N . ILE A 1 93 ? -7.482 0.311 -1.048 1.00 87.88 93 ILE A N 1
ATOM 768 C CA . ILE A 1 93 ? -7.994 -0.257 0.198 1.00 87.88 93 ILE A CA 1
ATOM 769 C C . ILE A 1 93 ? -9.422 0.189 0.532 1.00 87.88 93 ILE A C 1
ATOM 771 O O . ILE A 1 93 ? -10.047 -0.401 1.407 1.00 87.88 93 ILE A O 1
ATOM 775 N N . ASP A 1 94 ? -9.975 1.160 -0.201 1.00 79.50 94 ASP A N 1
ATOM 776 C CA . ASP A 1 94 ? -11.298 1.729 0.076 1.00 79.50 94 ASP A CA 1
ATOM 777 C C . ASP A 1 94 ? -12.402 0.672 0.209 1.00 79.50 94 ASP A C 1
ATOM 779 O O . ASP A 1 94 ? -13.322 0.824 1.008 1.00 79.50 94 ASP A O 1
ATOM 783 N N . ARG A 1 95 ? -12.376 -0.391 -0.599 1.00 79.00 95 ARG A N 1
ATOM 784 C CA . ARG A 1 95 ? -13.441 -1.416 -0.633 1.00 79.00 95 ARG A CA 1
ATOM 785 C C . ARG A 1 95 ? -13.087 -2.698 0.114 1.00 79.00 95 ARG A C 1
ATOM 787 O O . ARG A 1 95 ? -13.794 -3.692 -0.027 1.00 79.00 95 ARG A O 1
ATOM 794 N N . ILE A 1 96 ? -11.991 -2.689 0.860 1.00 86.88 96 ILE A N 1
ATOM 795 C CA . ILE A 1 96 ? -11.523 -3.857 1.598 1.00 86.88 96 ILE A CA 1
ATOM 796 C C . ILE A 1 96 ? -12.351 -4.019 2.873 1.00 86.88 96 ILE A C 1
ATOM 798 O O . ILE A 1 96 ? -12.792 -3.036 3.471 1.00 86.88 96 ILE A O 1
ATOM 802 N N . SER A 1 97 ? -12.611 -5.268 3.258 1.00 86.88 97 SER A N 1
ATOM 803 C CA . SER A 1 97 ? -13.309 -5.563 4.505 1.00 86.88 97 SER A CA 1
ATOM 804 C C . SER A 1 97 ? -12.429 -5.240 5.716 1.00 86.88 97 SER A C 1
ATOM 806 O O . SER A 1 97 ? -11.203 -5.225 5.625 1.00 86.88 97 SER A O 1
ATOM 808 N N . THR A 1 98 ? -13.043 -5.020 6.878 1.00 86.44 98 THR A N 1
ATOM 809 C CA . THR A 1 98 ? -12.301 -4.844 8.135 1.00 86.44 98 THR A CA 1
ATOM 810 C C . THR A 1 98 ? -11.349 -6.008 8.401 1.00 86.44 98 THR A C 1
ATOM 812 O O . THR A 1 98 ? -10.199 -5.771 8.748 1.00 86.44 98 THR A O 1
ATOM 815 N N . GLU A 1 99 ? -11.792 -7.249 8.185 1.00 88.25 99 GLU A N 1
ATOM 816 C CA . GLU A 1 99 ? -10.978 -8.440 8.451 1.00 88.25 99 GLU A CA 1
ATOM 817 C C . GLU A 1 99 ? -9.767 -8.534 7.516 1.00 88.25 99 GLU A C 1
ATOM 819 O O . GLU A 1 99 ? -8.642 -8.725 7.971 1.00 88.25 99 GLU A O 1
ATOM 824 N N . ASP A 1 100 ? -9.961 -8.308 6.216 1.00 90.44 100 ASP A N 1
ATOM 825 C CA . ASP A 1 100 ? -8.852 -8.286 5.257 1.00 90.44 100 ASP A CA 1
ATOM 826 C C . ASP A 1 100 ? -7.852 -7.171 5.592 1.00 90.44 100 ASP A C 1
ATOM 828 O O . ASP A 1 100 ? -6.636 -7.357 5.507 1.00 90.44 100 ASP A O 1
ATOM 832 N N . PHE A 1 101 ? -8.352 -6.007 6.016 1.00 91.62 101 PHE A N 1
ATOM 833 C CA . PHE A 1 101 ? -7.491 -4.894 6.390 1.00 91.62 101 PHE A CA 1
ATOM 834 C C . PHE A 1 101 ? -6.700 -5.175 7.679 1.00 91.62 101 PHE A C 1
ATOM 836 O O . PHE A 1 101 ? -5.535 -4.790 7.767 1.00 91.62 101 PHE A O 1
ATOM 843 N N . LYS A 1 102 ? -7.256 -5.927 8.637 1.00 91.50 102 LYS A N 1
ATOM 844 C CA . LYS A 1 102 ? -6.494 -6.433 9.795 1.00 91.50 102 LYS A CA 1
ATOM 845 C C . LYS A 1 102 ? -5.363 -7.372 9.385 1.00 91.50 102 LYS A C 1
ATOM 847 O O . LYS A 1 102 ? -4.271 -7.318 9.949 1.00 91.50 102 LYS A O 1
ATOM 852 N N . GLN A 1 103 ? -5.576 -8.211 8.371 1.00 93.81 103 GLN A N 1
ATOM 853 C CA . GLN A 1 103 ? -4.486 -9.035 7.840 1.00 93.81 103 GLN A CA 1
ATOM 854 C C . GLN A 1 103 ? -3.382 -8.163 7.225 1.00 93.81 103 GLN A C 1
ATOM 856 O O . GLN A 1 103 ? -2.197 -8.444 7.406 1.00 93.81 103 GLN A O 1
ATOM 861 N N . TYR A 1 104 ? -3.742 -7.063 6.558 1.00 94.88 104 TYR A N 1
ATOM 862 C CA . TYR A 1 104 ? -2.763 -6.123 6.007 1.00 94.88 104 TYR A CA 1
ATOM 863 C C . TYR A 1 104 ? -1.950 -5.423 7.093 1.00 94.88 104 TYR A C 1
ATOM 865 O O . TYR A 1 104 ? -0.723 -5.356 6.979 1.00 94.88 104 TYR A O 1
ATOM 873 N N . THR A 1 105 ? -2.600 -4.933 8.152 1.00 94.00 105 THR A N 1
ATOM 874 C CA . THR A 1 105 ? -1.902 -4.289 9.272 1.00 94.00 105 THR A CA 1
ATOM 875 C C . THR A 1 105 ? -1.005 -5.280 10.004 1.00 94.00 105 THR A C 1
ATOM 877 O O . THR A 1 105 ? 0.128 -4.930 10.320 1.00 94.00 105 THR A O 1
ATOM 880 N N . LYS A 1 106 ? -1.439 -6.533 10.191 1.00 94.31 106 LYS A N 1
ATOM 881 C CA . LYS A 1 106 ? -0.601 -7.601 10.750 1.00 94.31 106 LYS A CA 1
ATOM 882 C C . LYS A 1 106 ? 0.664 -7.840 9.919 1.00 94.31 106 LYS A C 1
ATOM 884 O O . LYS A 1 106 ? 1.760 -7.802 10.467 1.00 94.31 106 LYS A O 1
ATOM 889 N N . LEU A 1 107 ? 0.531 -8.008 8.600 1.00 95.38 107 LEU A N 1
ATOM 890 C CA . LEU A 1 107 ? 1.682 -8.178 7.702 1.00 95.38 107 LEU A CA 1
ATOM 891 C C . LEU A 1 107 ? 2.632 -6.975 7.743 1.00 95.38 107 LEU A C 1
ATOM 893 O O . LEU A 1 107 ? 3.850 -7.142 7.698 1.00 95.38 107 LEU A O 1
ATOM 897 N N . ALA A 1 108 ? 2.091 -5.760 7.846 1.00 95.62 108 ALA A N 1
ATOM 898 C CA . ALA A 1 108 ? 2.902 -4.559 7.992 1.00 95.62 108 ALA A CA 1
ATOM 899 C C . ALA A 1 108 ? 3.654 -4.521 9.327 1.00 95.62 108 ALA A C 1
ATOM 901 O O . ALA A 1 108 ? 4.832 -4.179 9.333 1.00 95.62 108 ALA A O 1
ATOM 902 N N . LYS A 1 109 ? 3.020 -4.909 10.440 1.00 94.25 109 LYS A N 1
ATOM 903 C CA . LYS A 1 109 ? 3.686 -5.018 11.747 1.00 94.25 109 LYS A CA 1
ATOM 904 C C . LYS A 1 109 ? 4.840 -6.011 11.691 1.00 94.25 109 LYS A C 1
ATOM 906 O O . LYS A 1 109 ? 5.959 -5.655 12.053 1.00 94.25 109 LYS A O 1
ATOM 911 N N . ASP A 1 110 ? 4.601 -7.202 11.143 1.00 94.94 110 ASP A N 1
ATOM 912 C CA . ASP A 1 110 ? 5.645 -8.211 10.948 1.00 94.94 110 ASP A CA 1
ATOM 913 C C . ASP A 1 110 ? 6.791 -7.648 10.091 1.00 94.94 110 ASP A C 1
ATOM 915 O O . ASP A 1 110 ? 7.961 -7.778 10.447 1.00 94.94 110 ASP A O 1
ATOM 919 N N . HIS A 1 111 ? 6.472 -6.935 9.009 1.00 95.06 111 HIS A N 1
ATOM 920 C CA . HIS A 1 111 ? 7.463 -6.286 8.154 1.00 95.06 111 HIS A CA 1
ATOM 921 C C . HIS A 1 111 ? 8.282 -5.203 8.881 1.00 95.06 111 HIS A C 1
ATOM 923 O O . HIS A 1 111 ? 9.499 -5.137 8.706 1.00 95.06 111 HIS A O 1
ATOM 929 N N . LEU A 1 112 ? 7.656 -4.383 9.733 1.00 93.00 112 LEU A N 1
ATOM 930 C CA . LEU A 1 112 ? 8.336 -3.332 10.502 1.00 93.00 112 LEU A CA 1
ATOM 931 C C . LEU A 1 112 ? 9.400 -3.890 11.462 1.00 93.00 112 LEU A C 1
ATOM 933 O O . LEU A 1 112 ? 10.393 -3.204 11.720 1.00 93.00 112 LEU A O 1
ATOM 937 N N . THR A 1 113 ? 9.227 -5.127 11.949 1.00 92.44 113 THR A N 1
ATOM 938 C CA . THR A 1 113 ? 10.235 -5.821 12.775 1.00 92.44 113 THR A CA 1
ATOM 939 C C . THR A 1 113 ? 11.449 -6.305 11.977 1.00 92.44 113 THR A C 1
ATOM 941 O O . THR A 1 113 ? 12.499 -6.567 12.559 1.00 92.44 113 THR A O 1
ATOM 944 N N . GLN A 1 114 ? 11.322 -6.419 10.652 1.00 92.31 114 GLN A N 1
ATOM 945 C CA . GLN A 1 114 ? 12.349 -6.980 9.766 1.00 92.31 114 GLN A CA 1
ATOM 946 C C . GLN A 1 114 ? 13.182 -5.912 9.049 1.00 92.31 114 GLN A C 1
ATOM 948 O O . GLN A 1 114 ? 14.271 -6.211 8.558 1.00 92.31 114 GLN A O 1
ATOM 953 N N . ILE A 1 115 ? 12.681 -4.680 8.950 1.00 92.19 115 ILE A N 1
ATOM 954 C CA . ILE A 1 115 ? 13.401 -3.571 8.317 1.00 92.19 115 ILE A CA 1
ATOM 955 C C . ILE A 1 115 ? 14.252 -2.802 9.330 1.00 92.19 115 ILE A C 1
ATOM 957 O O . ILE A 1 115 ? 13.902 -2.699 10.507 1.00 92.19 115 ILE A O 1
ATOM 961 N N . SER A 1 116 ? 15.364 -2.236 8.853 1.00 90.56 116 SER A N 1
ATOM 962 C CA . SER A 1 116 ? 16.243 -1.411 9.683 1.00 90.56 116 SER A CA 1
ATOM 963 C C . SER A 1 116 ? 15.569 -0.103 10.096 1.00 90.56 116 SER A C 1
ATOM 965 O O . SER A 1 116 ? 14.668 0.399 9.412 1.00 90.56 116 SER A O 1
ATOM 967 N N . ASP A 1 117 ? 16.033 0.468 11.206 1.00 88.44 117 ASP A N 1
ATOM 968 C CA . ASP A 1 117 ? 15.478 1.705 11.752 1.00 88.44 117 ASP A CA 1
ATOM 969 C C . ASP A 1 117 ? 15.610 2.883 10.770 1.00 88.44 117 ASP A C 1
ATOM 971 O O . ASP A 1 117 ? 14.722 3.731 10.737 1.00 88.44 117 ASP A O 1
ATOM 975 N N . GLU A 1 118 ? 16.632 2.919 9.899 1.00 88.25 118 GLU A N 1
ATOM 976 C CA . GLU A 1 118 ? 16.765 3.993 8.897 1.00 88.25 118 GLU A CA 1
ATOM 977 C C . GLU A 1 118 ? 15.687 3.926 7.806 1.00 88.25 118 GLU A C 1
ATOM 979 O O . GLU A 1 118 ? 15.252 4.953 7.282 1.00 88.25 118 GLU A O 1
ATOM 984 N N . LYS A 1 119 ? 15.226 2.717 7.465 1.00 87.81 119 LYS A N 1
ATOM 985 C CA . LYS A 1 119 ? 14.192 2.486 6.443 1.00 87.81 119 LYS A CA 1
ATOM 986 C C . LYS A 1 119 ? 12.777 2.661 6.979 1.00 87.81 119 LYS A C 1
ATOM 988 O O . LYS A 1 119 ? 11.835 2.781 6.195 1.00 87.81 119 LYS A O 1
ATOM 993 N N . ARG A 1 120 ? 12.614 2.648 8.302 1.00 90.25 120 ARG A N 1
ATOM 994 C CA . ARG A 1 120 ? 11.311 2.617 8.968 1.00 90.25 120 ARG A CA 1
ATOM 995 C C . ARG A 1 120 ? 10.463 3.886 8.755 1.00 90.25 120 ARG A C 1
ATOM 997 O O . ARG A 1 120 ? 9.281 3.721 8.457 1.00 90.25 120 ARG A O 1
ATOM 1004 N N . PRO A 1 121 ? 10.988 5.128 8.827 1.00 91.50 121 PRO A N 1
ATOM 1005 C CA . PRO A 1 121 ? 10.143 6.327 8.775 1.00 91.50 121 PRO A CA 1
ATOM 1006 C C . PRO A 1 121 ? 9.334 6.493 7.472 1.00 91.50 121 PRO A C 1
ATOM 1008 O O . PRO A 1 121 ? 8.129 6.735 7.560 1.00 91.50 121 PRO A O 1
ATOM 1011 N N . PRO A 1 122 ? 9.909 6.303 6.263 1.00 92.12 122 PRO A N 1
ATOM 1012 C CA . PRO A 1 122 ? 9.135 6.308 5.017 1.00 92.12 122 PRO A CA 1
ATOM 1013 C C . PRO A 1 122 ? 8.001 5.280 4.982 1.00 92.12 122 PRO A C 1
ATOM 1015 O O . PRO A 1 122 ? 6.920 5.562 4.467 1.00 92.12 122 PRO A O 1
ATOM 1018 N N . VAL A 1 123 ? 8.247 4.084 5.525 1.00 94.56 123 VAL A N 1
ATOM 1019 C CA . VAL A 1 123 ? 7.270 2.988 5.563 1.00 94.56 123 VAL A CA 1
ATOM 1020 C C . VAL A 1 123 ? 6.133 3.337 6.520 1.00 94.56 123 VAL A C 1
ATOM 1022 O O . VAL A 1 123 ? 4.973 3.257 6.122 1.00 94.56 123 VAL A O 1
ATOM 1025 N N . LEU A 1 124 ? 6.454 3.799 7.733 1.00 92.62 124 LEU A N 1
ATOM 1026 C CA . LEU A 1 124 ? 5.473 4.243 8.729 1.00 92.62 124 LEU A CA 1
ATOM 1027 C C . LEU A 1 124 ? 4.552 5.333 8.177 1.00 92.62 124 LEU A C 1
ATOM 1029 O O . LEU A 1 124 ? 3.338 5.213 8.288 1.00 92.62 124 LEU A O 1
ATOM 1033 N N . LYS A 1 125 ? 5.107 6.332 7.482 1.00 91.75 125 LYS A N 1
ATOM 1034 C CA . LYS A 1 125 ? 4.322 7.402 6.849 1.00 91.75 125 LYS A CA 1
ATOM 1035 C C . LYS A 1 125 ? 3.287 6.866 5.852 1.00 91.75 125 LYS A C 1
ATOM 1037 O O . LYS A 1 125 ? 2.148 7.335 5.818 1.00 91.75 125 LYS A O 1
ATOM 1042 N N . ILE A 1 126 ? 3.671 5.896 5.019 1.00 94.31 126 ILE A N 1
ATOM 1043 C CA . ILE A 1 126 ? 2.756 5.271 4.053 1.00 94.31 126 ILE A CA 1
ATOM 1044 C C . ILE A 1 126 ? 1.682 4.466 4.791 1.00 94.31 126 ILE A C 1
ATOM 1046 O O . ILE A 1 126 ? 0.500 4.611 4.484 1.00 94.31 126 ILE A O 1
ATOM 1050 N N . LEU A 1 127 ? 2.079 3.656 5.778 1.00 94.25 127 LEU A N 1
ATOM 1051 C CA . LEU A 1 127 ? 1.164 2.847 6.589 1.00 94.25 127 LEU A CA 1
ATOM 1052 C C . LEU A 1 127 ? 0.131 3.707 7.319 1.00 94.25 127 LEU A C 1
ATOM 1054 O O . LEU A 1 127 ? -1.060 3.410 7.262 1.00 94.25 127 LEU A O 1
ATOM 1058 N N . GLU A 1 128 ? 0.574 4.793 7.947 1.00 90.44 128 GLU A N 1
ATOM 1059 C CA . GLU A 1 128 ? -0.283 5.764 8.621 1.00 90.44 128 GLU A CA 1
ATOM 1060 C C . GLU A 1 128 ? -1.272 6.406 7.643 1.00 90.44 128 GLU A C 1
ATOM 1062 O O . GLU A 1 128 ? -2.466 6.472 7.928 1.00 90.44 128 GLU A O 1
ATOM 1067 N N . THR A 1 129 ? -0.809 6.809 6.457 1.00 90.12 129 THR A N 1
ATOM 1068 C CA . THR A 1 129 ? -1.675 7.416 5.434 1.00 90.12 129 THR A CA 1
ATOM 1069 C C . THR A 1 129 ? -2.751 6.444 4.946 1.00 90.12 129 THR A C 1
ATOM 1071 O O . THR A 1 129 ? -3.909 6.825 4.766 1.00 90.12 129 THR A O 1
ATOM 1074 N N . VAL A 1 130 ? -2.386 5.176 4.745 1.00 92.31 130 VAL A N 1
ATOM 1075 C CA . VAL A 1 130 ? -3.320 4.130 4.315 1.00 92.31 130 VAL A CA 1
ATOM 1076 C C . VAL A 1 130 ? -4.317 3.800 5.430 1.00 92.31 130 VAL A C 1
ATOM 1078 O O . VAL A 1 130 ? -5.518 3.766 5.180 1.00 92.31 130 VAL A O 1
ATOM 1081 N N . LEU A 1 131 ? -3.854 3.627 6.671 1.00 90.19 131 LEU A N 1
ATOM 1082 C CA . LEU A 1 131 ? -4.721 3.412 7.834 1.00 90.19 131 LEU A CA 1
ATOM 1083 C C . LEU A 1 131 ? -5.704 4.568 8.023 1.00 90.19 131 LEU A C 1
ATOM 1085 O O . LEU A 1 131 ? -6.893 4.345 8.242 1.00 90.19 131 LEU A O 1
ATOM 1089 N N . TYR A 1 132 ? -5.227 5.801 7.875 1.00 86.69 132 TYR A N 1
ATOM 1090 C CA . TYR A 1 132 ? -6.076 6.977 7.940 1.00 86.69 132 TYR A CA 1
ATOM 1091 C C . TYR A 1 132 ? -7.184 6.944 6.884 1.00 86.69 132 TYR A C 1
ATOM 1093 O O . TYR A 1 132 ? -8.352 7.118 7.226 1.00 86.69 132 TYR A O 1
ATOM 1101 N N . ALA A 1 133 ? -6.840 6.691 5.620 1.00 87.00 133 ALA A N 1
ATOM 1102 C CA . ALA A 1 133 ? -7.822 6.622 4.544 1.00 87.00 133 ALA A CA 1
ATOM 1103 C C . ALA A 1 133 ? -8.870 5.524 4.783 1.00 87.00 133 ALA A C 1
ATOM 1105 O O . ALA A 1 133 ? -10.064 5.769 4.591 1.00 87.00 133 ALA A O 1
ATOM 1106 N N . PHE A 1 134 ? -8.437 4.359 5.283 1.00 87.75 134 PHE A N 1
ATOM 1107 C CA . PHE A 1 134 ? -9.336 3.277 5.677 1.00 87.75 134 PHE A CA 1
ATOM 1108 C C . PHE A 1 134 ? -10.352 3.746 6.725 1.00 87.75 134 PHE A C 1
ATOM 1110 O O . PHE A 1 134 ? -11.562 3.629 6.524 1.00 87.75 134 PHE A O 1
ATOM 1117 N N . LEU A 1 135 ? -9.864 4.311 7.834 1.00 84.50 135 LEU A N 1
ATOM 1118 C CA . LEU A 1 135 ? -10.699 4.722 8.963 1.00 84.50 135 LEU A CA 1
ATOM 1119 C C . LEU A 1 135 ? -11.642 5.862 8.595 1.00 84.50 135 LEU A C 1
ATOM 1121 O O . LEU A 1 135 ? -12.830 5.788 8.897 1.00 84.50 135 LEU A O 1
ATOM 1125 N N . ASN A 1 136 ? -11.139 6.879 7.893 1.00 81.44 136 ASN A N 1
ATOM 1126 C CA . ASN A 1 136 ? -11.948 8.000 7.426 1.00 81.44 136 ASN A CA 1
ATOM 1127 C C . ASN A 1 136 ? -13.163 7.526 6.650 1.00 81.44 136 ASN A C 1
ATOM 1129 O O . ASN A 1 136 ? -14.276 7.968 6.923 1.00 81.44 136 ASN A O 1
ATOM 1133 N N . LYS A 1 137 ? -12.949 6.625 5.690 1.00 76.88 137 LYS A N 1
ATOM 1134 C CA . LYS A 1 137 ? -14.046 6.110 4.892 1.00 76.88 137 LYS A CA 1
ATOM 1135 C C . LYS A 1 137 ? -15.036 5.356 5.772 1.00 76.88 137 LYS A C 1
ATOM 1137 O O . LYS A 1 137 ? -16.221 5.652 5.742 1.00 76.88 137 LYS A O 1
ATOM 1142 N N . GLN A 1 138 ? -14.561 4.394 6.554 1.00 74.06 138 GLN A N 1
ATOM 1143 C CA . GLN A 1 138 ? -15.451 3.511 7.305 1.00 74.06 138 GLN A CA 1
ATOM 1144 C C . GLN A 1 138 ? -16.247 4.252 8.395 1.00 74.06 138 GLN A C 1
ATOM 1146 O O . GLN A 1 138 ? -17.357 3.843 8.714 1.00 74.06 138 GLN A O 1
ATOM 1151 N N . LEU A 1 139 ? -15.717 5.356 8.934 1.00 71.81 139 LEU A N 1
ATOM 1152 C CA . LEU A 1 139 ? -16.397 6.181 9.939 1.00 71.81 139 LEU A CA 1
ATOM 1153 C C . LEU A 1 139 ? -17.401 7.184 9.349 1.00 71.81 139 LEU A C 1
ATOM 1155 O O . LEU A 1 139 ? -18.332 7.568 10.052 1.00 71.81 139 LEU A O 1
ATOM 1159 N N . HIS A 1 140 ? -17.223 7.612 8.095 1.00 68.44 140 HIS A N 1
ATOM 1160 C CA . HIS A 1 140 ? -18.076 8.625 7.449 1.00 68.44 140 HIS A CA 1
ATOM 1161 C C . HIS A 1 140 ? -19.000 8.052 6.364 1.00 68.44 140 HIS A C 1
ATOM 1163 O O . HIS A 1 140 ? -19.808 8.786 5.802 1.00 68.44 140 HIS A O 1
ATO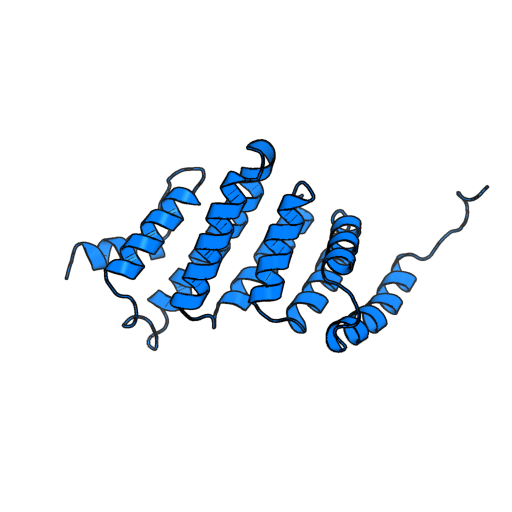M 1169 N N . ASP A 1 141 ? -18.880 6.766 6.038 1.00 67.38 141 ASP A N 1
ATOM 1170 C CA . ASP A 1 141 ? -19.779 6.077 5.116 1.00 67.38 141 ASP A CA 1
ATOM 1171 C C . ASP A 1 141 ? -20.980 5.524 5.900 1.00 67.38 141 ASP A C 1
ATOM 1173 O O . ASP A 1 141 ? -20.841 4.604 6.712 1.00 67.38 141 ASP A O 1
ATOM 1177 N N . ASP A 1 142 ? -22.169 6.084 5.654 1.00 58.59 142 ASP A N 1
ATOM 1178 C CA . ASP A 1 142 ? -23.430 5.715 6.316 1.00 58.59 142 ASP A CA 1
ATOM 1179 C C . ASP A 1 142 ? -23.779 4.218 6.169 1.00 58.59 142 ASP A C 1
ATOM 1181 O O . ASP A 1 142 ? -24.559 3.676 6.953 1.00 58.59 142 ASP A O 1
ATOM 1185 N N . GLN A 1 143 ? -23.185 3.513 5.194 1.00 55.25 143 GLN A N 1
ATOM 1186 C CA . GLN A 1 143 ? -23.350 2.063 5.024 1.00 55.25 143 GLN A CA 1
ATOM 1187 C C . GLN A 1 143 ? -22.427 1.215 5.925 1.00 55.25 143 GLN A C 1
ATOM 1189 O O . GLN A 1 143 ? -22.607 -0.008 6.018 1.00 55.25 143 GLN A O 1
ATOM 1194 N N . TYR A 1 144 ? -21.420 1.822 6.563 1.00 52.47 144 TYR A N 1
ATOM 1195 C CA . TYR A 1 144 ? -20.340 1.123 7.274 1.00 52.47 144 TYR A CA 1
ATOM 1196 C C . TYR A 1 144 ? -20.049 1.654 8.683 1.00 52.47 144 TYR A C 1
ATOM 1198 O O . TYR A 1 144 ? -19.495 0.900 9.484 1.00 52.47 144 TYR A O 1
ATOM 1206 N N . SER A 1 145 ? -20.488 2.868 9.025 1.00 53.59 145 SER A N 1
ATOM 1207 C CA . SER A 1 145 ? -20.281 3.497 10.341 1.00 53.59 145 SER A CA 1
ATOM 1208 C C . SER A 1 145 ? -20.773 2.653 11.532 1.00 53.59 145 SER A C 1
ATOM 1210 O O . SER A 1 145 ? -20.267 2.797 12.642 1.00 53.59 145 SER A O 1
ATOM 1212 N N . TYR A 1 146 ? -21.684 1.701 11.296 1.00 53.47 146 TYR A N 1
ATOM 1213 C CA . TYR A 1 146 ? -22.229 0.770 12.295 1.00 53.47 146 TYR A CA 1
ATOM 1214 C C . TYR A 1 146 ? -21.558 -0.619 12.342 1.00 53.47 146 TYR A C 1
ATOM 1216 O O . TYR A 1 146 ? -22.051 -1.503 13.040 1.00 53.47 146 TYR A O 1
ATOM 1224 N N . LYS A 1 147 ? -20.476 -0.864 11.586 1.00 65.81 147 LYS A N 1
ATOM 1225 C CA . LYS A 1 147 ? -19.869 -2.209 11.463 1.00 65.81 147 LYS A CA 1
ATOM 1226 C C . LYS A 1 147 ? -18.679 -2.478 12.378 1.00 65.81 147 LYS A C 1
ATOM 1228 O O . LYS A 1 147 ? -18.294 -3.638 12.502 1.00 65.81 147 LYS A O 1
ATOM 1233 N N . PHE A 1 148 ? -18.087 -1.461 12.998 1.00 74.44 148 PHE A N 1
ATOM 1234 C CA . PHE A 1 148 ? -16.963 -1.689 13.902 1.00 74.44 148 PHE A CA 1
ATOM 1235 C C . PHE A 1 148 ? -17.436 -2.134 15.277 1.00 74.44 148 PHE A C 1
ATOM 1237 O O . PHE A 1 148 ? -18.244 -1.472 15.926 1.00 74.44 148 PHE A O 1
ATOM 1244 N N . THR A 1 149 ? -16.876 -3.240 15.748 1.00 81.56 149 THR A N 1
ATOM 1245 C CA . THR A 1 149 ? -16.973 -3.621 17.152 1.00 81.56 149 THR A CA 1
ATOM 1246 C C . THR A 1 149 ? -16.018 -2.773 17.993 1.00 81.56 149 THR A C 1
ATOM 1248 O O . THR A 1 149 ? -15.012 -2.258 17.504 1.00 81.56 149 THR A O 1
ATOM 1251 N N . GLU A 1 150 ? -16.274 -2.686 19.300 1.00 81.38 150 GLU A N 1
ATOM 1252 C CA . GLU A 1 150 ? -15.344 -2.059 20.252 1.00 81.38 150 GLU A CA 1
ATOM 1253 C C . GLU A 1 150 ? -13.927 -2.665 20.154 1.00 81.38 150 GLU A C 1
ATOM 1255 O O . GLU A 1 150 ? -12.928 -1.964 20.310 1.00 81.38 150 GLU A O 1
ATOM 1260 N N . SER A 1 151 ? -13.838 -3.968 19.854 1.00 85.50 151 SER A N 1
ATOM 1261 C CA . SER A 1 151 ? -12.567 -4.667 19.647 1.00 85.50 151 SER A CA 1
ATOM 1262 C C . SER A 1 151 ? -11.821 -4.151 18.418 1.00 85.50 151 SER A C 1
ATOM 1264 O O . SER A 1 151 ? -10.616 -3.924 18.499 1.00 85.50 151 SER A O 1
ATOM 1266 N N . ASP A 1 152 ? -12.524 -3.935 17.304 1.00 85.62 152 ASP A N 1
ATOM 1267 C CA . ASP A 1 152 ? -11.923 -3.416 16.069 1.00 85.62 152 ASP A CA 1
ATOM 1268 C C . ASP A 1 152 ? -11.360 -2.014 16.293 1.00 85.62 152 ASP A C 1
ATOM 1270 O O . ASP A 1 152 ? -10.229 -1.715 15.922 1.00 85.62 152 ASP A O 1
ATOM 1274 N N . LEU A 1 153 ? -12.129 -1.163 16.972 1.00 82.81 153 LEU A N 1
ATOM 1275 C CA . LEU A 1 153 ? -11.732 0.205 17.288 1.00 82.81 153 LEU A CA 1
ATOM 1276 C C . LEU A 1 153 ? -10.473 0.266 18.165 1.00 82.81 153 LEU A C 1
ATOM 1278 O O . LEU A 1 153 ? -9.570 1.060 17.894 1.00 82.81 153 LEU A O 1
ATOM 1282 N N . LYS A 1 154 ? -10.382 -0.593 19.189 1.00 84.31 154 LYS A N 1
ATOM 1283 C CA . LYS A 1 154 ? -9.180 -0.711 20.032 1.00 84.31 154 LYS A CA 1
ATOM 1284 C C . LYS A 1 154 ? -7.971 -1.187 19.233 1.00 84.31 154 LYS A C 1
ATOM 1286 O O . LYS A 1 154 ? -6.878 -0.650 19.394 1.00 84.31 154 LYS A O 1
ATOM 1291 N N . GLU A 1 155 ? -8.160 -2.176 18.366 1.00 88.00 155 GLU A N 1
ATOM 1292 C CA . GLU A 1 155 ? -7.097 -2.700 17.510 1.00 88.00 155 GLU A CA 1
ATOM 1293 C C . GLU A 1 155 ? -6.571 -1.639 16.534 1.00 88.00 155 GLU A C 1
ATOM 1295 O O . GLU A 1 155 ? -5.354 -1.495 16.376 1.00 88.00 155 GLU A O 1
ATOM 1300 N N . PHE A 1 156 ? -7.462 -0.851 15.926 1.00 86.38 156 PHE A N 1
ATOM 1301 C CA . PHE A 1 156 ? -7.062 0.239 15.042 1.00 86.38 156 PHE A CA 1
ATOM 1302 C C . PHE A 1 156 ? -6.332 1.351 15.785 1.00 86.38 156 PHE A C 1
ATOM 1304 O O . PHE A 1 156 ? -5.293 1.780 15.299 1.00 86.38 156 PHE A O 1
ATOM 1311 N N . LEU A 1 157 ? -6.784 1.754 16.978 1.00 84.19 157 LEU A N 1
ATOM 1312 C CA . LEU A 1 157 ? -6.050 2.727 17.796 1.00 84.19 157 LEU A CA 1
ATOM 1313 C C . LEU A 1 157 ? -4.647 2.236 18.163 1.00 84.19 157 LEU A C 1
ATOM 1315 O O . LEU A 1 157 ? -3.684 2.985 18.020 1.00 84.19 157 LEU A O 1
ATOM 1319 N N . ASN A 1 158 ? -4.513 0.978 18.591 1.00 85.94 158 ASN A N 1
ATOM 1320 C CA . ASN A 1 158 ? -3.203 0.400 18.896 1.00 85.94 158 ASN A CA 1
ATOM 1321 C C . ASN A 1 158 ? -2.301 0.394 17.657 1.00 85.94 158 ASN A C 1
ATOM 1323 O O . ASN A 1 158 ? -1.145 0.797 17.721 1.00 85.94 158 ASN A O 1
ATOM 1327 N N . THR A 1 159 ? -2.851 0.006 16.506 1.00 87.88 159 THR A N 1
ATOM 1328 C CA . THR A 1 159 ? -2.122 0.018 15.232 1.00 87.88 159 THR A CA 1
ATOM 1329 C C . THR A 1 159 ? -1.699 1.432 14.833 1.00 87.88 159 THR A C 1
ATOM 1331 O O . THR A 1 159 ? -0.578 1.625 14.376 1.00 87.88 159 THR A O 1
ATOM 1334 N N . SER A 1 160 ? -2.545 2.438 15.054 1.00 84.12 160 SER A N 1
ATOM 1335 C CA . SER A 1 160 ? -2.199 3.840 14.819 1.00 84.12 160 SER A CA 1
ATOM 1336 C C . SER A 1 160 ? -1.060 4.318 15.707 1.00 84.12 160 SER A C 1
ATOM 1338 O O . SER A 1 160 ? -0.181 5.019 15.220 1.00 84.12 160 SER A O 1
ATOM 1340 N N . LEU A 1 161 ? -1.041 3.925 16.983 1.00 82.50 161 LEU A N 1
ATOM 1341 C CA . LEU A 1 161 ? 0.063 4.245 17.892 1.00 82.50 161 LEU A CA 1
ATOM 1342 C C . LEU A 1 161 ? 1.374 3.591 17.444 1.00 82.50 161 LEU A C 1
ATOM 1344 O O . LEU A 1 161 ? 2.424 4.217 17.524 1.00 82.50 161 LEU A O 1
ATOM 1348 N N . GLU A 1 162 ? 1.313 2.360 16.936 1.00 85.25 162 GLU A N 1
ATOM 1349 C CA . GLU A 1 162 ? 2.481 1.661 16.388 1.00 85.25 162 GLU A CA 1
ATOM 1350 C C . GLU A 1 162 ? 2.976 2.279 15.068 1.00 85.25 162 GLU A C 1
ATOM 1352 O O . GLU A 1 162 ? 4.178 2.285 14.803 1.00 85.25 162 GLU A O 1
ATOM 1357 N N . PHE A 1 163 ? 2.069 2.790 14.227 1.00 86.81 163 PHE A N 1
ATOM 1358 C CA . PHE A 1 163 ? 2.417 3.396 12.936 1.00 86.81 163 PHE A CA 1
ATOM 1359 C C . PHE A 1 163 ? 2.825 4.872 13.044 1.00 86.81 163 PHE A C 1
ATOM 1361 O O . PHE A 1 163 ? 3.580 5.361 12.206 1.00 86.81 163 PHE A O 1
ATOM 1368 N N . SER A 1 164 ? 2.360 5.582 14.070 1.00 76.81 164 SER A N 1
ATOM 1369 C CA . SER A 1 164 ? 2.637 7.002 14.277 1.00 76.81 164 SER A CA 1
ATOM 1370 C C . SER A 1 164 ? 4.045 7.214 14.842 1.00 76.81 164 SER A C 1
ATOM 1372 O O . SER A 1 164 ? 4.281 7.045 16.037 1.00 76.81 164 SER A O 1
ATOM 1374 N N . ALA A 1 165 ? 4.968 7.702 14.010 1.00 58.09 165 ALA A N 1
ATOM 1375 C CA . ALA A 1 165 ? 6.338 8.026 14.424 1.00 58.09 165 ALA A CA 1
ATOM 1376 C C . ALA A 1 165 ? 6.427 9.124 15.514 1.00 58.09 165 ALA A C 1
ATOM 1378 O O . ALA A 1 165 ? 7.433 9.207 16.215 1.00 58.09 165 ALA A O 1
ATOM 1379 N N . SER A 1 166 ? 5.390 9.955 15.670 1.00 53.19 166 SER A N 1
ATOM 1380 C CA . SER A 1 166 ? 5.318 11.070 16.632 1.00 53.19 166 SER A CA 1
ATOM 1381 C C . SER A 1 166 ? 4.306 10.868 17.768 1.00 53.19 166 SER A C 1
ATOM 1383 O O . SER A 1 166 ? 4.100 11.785 18.558 1.00 53.19 166 SER A O 1
ATOM 1385 N N . CYS A 1 167 ? 3.665 9.695 17.874 1.00 50.28 167 CYS A N 1
ATOM 1386 C CA . CYS A 1 167 ? 2.523 9.442 18.775 1.00 50.28 167 CYS A CA 1
ATOM 1387 C C . CYS A 1 167 ? 1.436 10.547 18.784 1.00 50.28 167 CYS A C 1
ATOM 1389 O O . CYS A 1 167 ? 0.761 10.740 19.798 1.00 50.28 167 CYS A O 1
ATOM 1391 N N . THR A 1 168 ? 1.252 11.293 17.691 1.00 55.12 168 THR A N 1
ATOM 1392 C CA . THR A 1 168 ? 0.275 12.385 17.627 1.00 55.12 168 THR A CA 1
ATOM 1393 C C . THR A 1 168 ? -0.997 11.912 16.933 1.00 55.12 168 THR A C 1
ATOM 1395 O O . THR A 1 168 ? -1.072 11.785 15.716 1.00 55.12 168 THR A O 1
ATOM 1398 N N . LEU A 1 169 ? -2.052 11.677 17.719 1.00 60.84 169 LEU A N 1
ATOM 1399 C CA . LEU A 1 169 ? -3.400 11.386 17.213 1.00 60.84 169 LEU A CA 1
ATOM 1400 C C . LEU A 1 169 ? -4.101 12.679 16.757 1.00 60.84 169 LEU A C 1
ATOM 1402 O O . LEU A 1 169 ? -5.203 12.993 17.198 1.00 60.84 169 LEU A O 1
ATOM 1406 N N . GLU A 1 170 ? -3.458 13.456 15.886 1.00 63.94 170 GLU A N 1
ATOM 1407 C CA . GLU A 1 170 ? -3.977 14.745 15.391 1.00 63.94 170 GLU A CA 1
ATOM 1408 C C . GLU A 1 170 ? -5.177 14.588 14.450 1.00 63.94 170 GLU A C 1
ATOM 1410 O O . GLU A 1 170 ? -5.844 15.554 14.079 1.00 63.94 170 GLU A O 1
ATOM 1415 N N . ASN A 1 171 ? -5.470 13.354 14.061 1.00 66.25 171 ASN A N 1
ATOM 1416 C CA . ASN A 1 171 ? -6.482 13.067 13.080 1.00 66.25 171 ASN A CA 1
ATOM 1417 C C . ASN A 1 171 ? -7.902 13.002 13.668 1.00 66.25 171 ASN A C 1
ATOM 1419 O O . ASN A 1 171 ? -8.156 12.297 14.648 1.00 66.25 171 ASN A O 1
ATOM 1423 N N . SER A 1 172 ? -8.860 13.654 13.001 1.00 66.50 172 SER A N 1
ATOM 1424 C CA . SER A 1 172 ? -10.277 13.652 13.383 1.00 66.50 172 SER A CA 1
ATOM 1425 C C . SER A 1 172 ? -10.885 12.249 13.463 1.00 66.50 172 SER A C 1
ATOM 1427 O O . SER A 1 172 ? -11.720 12.009 14.334 1.00 66.50 172 SER A O 1
ATOM 1429 N N . SER A 1 173 ? -10.435 11.298 12.637 1.00 66.69 173 SER A N 1
ATOM 1430 C CA . SER A 1 173 ? -10.887 9.903 12.715 1.00 66.69 173 SER A CA 1
ATOM 1431 C C . SER A 1 173 ? -10.523 9.242 14.043 1.00 66.69 173 SER A C 1
ATOM 1433 O O . SER A 1 173 ? -11.342 8.530 14.615 1.00 66.69 173 SER A O 1
ATOM 1435 N N . TYR A 1 174 ? -9.345 9.526 14.603 1.00 71.88 174 TYR A N 1
ATOM 1436 C CA . TYR A 1 174 ? -8.960 8.989 15.911 1.00 71.88 174 TYR A CA 1
ATOM 1437 C C . TYR A 1 174 ? -9.786 9.597 17.039 1.00 71.88 174 TYR A C 1
ATOM 1439 O O . TYR A 1 174 ? -10.201 8.881 17.948 1.00 71.88 174 TYR A O 1
ATOM 1447 N N . LEU A 1 175 ? -10.105 10.890 16.947 1.00 69.69 175 LEU A N 1
ATOM 1448 C CA . LEU A 1 175 ? -11.001 11.552 17.896 1.00 69.69 175 LEU A CA 1
ATOM 1449 C C . LEU A 1 175 ? -12.423 10.979 17.842 1.00 69.69 175 LEU A C 1
ATOM 1451 O O . LEU A 1 175 ? -13.055 10.834 18.887 1.00 69.69 175 LEU A O 1
ATOM 1455 N N . LEU A 1 176 ? -12.916 10.608 16.657 1.00 67.94 176 LEU A N 1
ATOM 1456 C CA . LEU A 1 176 ? -14.207 9.933 16.501 1.00 67.94 176 LEU A CA 1
ATOM 1457 C C . LEU A 1 176 ? -14.202 8.544 17.147 1.00 67.94 176 LEU A C 1
ATOM 1459 O O . LEU A 1 176 ? -15.140 8.215 17.873 1.00 67.94 176 LEU A O 1
ATOM 1463 N N . ILE A 1 177 ? -13.130 7.767 16.957 1.00 72.00 177 ILE A N 1
ATOM 1464 C CA . ILE A 1 177 ? -12.978 6.457 17.603 1.00 72.00 177 ILE A CA 1
ATOM 1465 C C . ILE A 1 177 ? -12.918 6.609 19.128 1.00 72.00 177 ILE A C 1
ATOM 1467 O O . ILE A 1 177 ? -13.659 5.938 19.843 1.00 72.00 177 ILE A O 1
ATOM 1471 N N . ILE A 1 178 ? -12.084 7.521 19.638 1.00 71.50 178 ILE A N 1
ATOM 1472 C CA . ILE A 1 178 ? -11.957 7.792 21.079 1.00 71.50 178 ILE A CA 1
ATOM 1473 C C . ILE A 1 178 ? -13.302 8.229 21.664 1.00 71.50 178 ILE A C 1
ATOM 1475 O O . ILE A 1 178 ? -13.718 7.715 22.701 1.00 71.50 178 ILE A O 1
ATOM 1479 N N . ARG A 1 179 ? -14.019 9.136 20.990 1.00 66.38 179 ARG A N 1
ATOM 1480 C CA . ARG A 1 179 ? -15.356 9.570 21.408 1.00 66.38 179 ARG A CA 1
ATOM 1481 C C . ARG A 1 179 ? -16.323 8.390 21.488 1.00 66.38 179 ARG A C 1
ATOM 1483 O O . ARG A 1 179 ? -17.028 8.281 22.483 1.00 66.38 179 ARG A O 1
ATOM 1490 N N . HIS A 1 180 ? -16.345 7.521 20.480 1.00 70.81 180 HIS A N 1
ATOM 1491 C CA . HIS A 1 180 ? -17.224 6.350 20.458 1.00 70.81 180 HIS A CA 1
ATOM 1492 C C . HIS A 1 180 ? -16.905 5.354 21.586 1.00 70.81 180 HIS A C 1
ATOM 1494 O O . HIS A 1 180 ? -17.808 4.778 22.181 1.00 70.81 180 HIS A O 1
ATOM 1500 N N . LEU A 1 181 ? -15.624 5.178 21.926 1.00 69.56 181 LEU A N 1
ATOM 1501 C CA . LEU A 1 181 ? -15.206 4.306 23.029 1.00 69.56 181 LEU A CA 1
ATOM 1502 C C . LEU A 1 181 ? -15.533 4.884 24.417 1.00 69.56 181 LEU A C 1
ATOM 1504 O O . LEU A 1 181 ? -15.788 4.120 25.348 1.00 69.56 181 LEU A O 1
ATOM 1508 N N . LEU A 1 182 ? -15.504 6.211 24.572 1.00 72.81 182 LEU A N 1
ATOM 1509 C CA . LEU A 1 182 ? -15.744 6.887 25.853 1.00 72.81 182 LEU A CA 1
ATOM 1510 C C . LEU A 1 182 ? -17.227 7.149 26.140 1.00 72.81 182 LEU A C 1
ATOM 1512 O O . LEU A 1 182 ? -17.637 7.120 27.299 1.00 72.81 182 LEU A O 1
ATOM 1516 N N . PHE A 1 183 ? -18.023 7.419 25.107 1.00 61.94 183 PHE A N 1
ATOM 1517 C CA . PHE A 1 183 ? -19.417 7.833 25.232 1.00 61.94 183 PHE A CA 1
ATOM 1518 C C . PHE A 1 183 ? -20.301 6.860 24.445 1.00 61.94 183 PHE A C 1
ATOM 1520 O O . PHE A 1 183 ? -20.506 7.044 23.246 1.00 61.94 183 PHE A O 1
ATOM 1527 N N . LYS A 1 184 ? -20.766 5.808 25.132 1.00 55.31 184 LYS A N 1
ATOM 1528 C CA . LYS A 1 184 ? -21.747 4.843 24.611 1.00 55.31 184 LYS A CA 1
ATOM 1529 C C . LYS A 1 184 ? -23.108 5.490 24.382 1.00 55.31 184 LYS A C 1
ATOM 1531 O O . LYS A 1 184 ? -23.533 6.265 25.269 1.00 55.31 184 LYS A O 1
#

Radius of gyration: 18.82 Å; chains: 1; bounding box: 56×28×54 Å